Protein AF-0000000074336272 (afdb_homodimer)

Organism: Artemisia annua (NCBI:txid35608)

Solvent-accessible surface area (backbone atoms only — not comparable to full-atom values): 14672 Å² total; per-residue (Å²): 130,89,54,77,72,74,26,48,58,77,58,36,56,46,38,55,51,45,54,52,53,44,51,52,51,52,51,50,44,53,50,50,38,53,50,37,27,62,74,53,56,54,60,87,86,63,78,69,61,43,72,88,60,23,92,54,20,63,45,44,26,17,34,40,41,28,45,52,55,53,60,67,46,42,53,59,54,52,50,39,40,63,57,31,18,63,80,38,15,64,64,39,31,55,36,46,48,50,24,48,55,15,44,53,39,21,31,55,20,12,43,68,50,44,63,74,49,17,42,87,58,14,49,49,23,58,54,27,51,51,50,40,43,51,52,26,40,52,50,12,54,51,31,60,70,100,133,79,44,52,64,72,70,49,60,40,56,36,13,47,36,36,41,44,54,41,54,43,52,52,50,52,50,49,45,52,50,50,38,52,50,40,26,63,74,53,56,54,58,83,65,63,78,68,60,43,74,88,57,24,92,56,19,65,43,45,34,25,35,40,48,30,44,52,56,53,55,71,47,41,53,59,55,51,51,42,40,62,57,32,18,70,80,38,17,64,63,39,32,54,36,45,50,49,25,46,55,15,44,51,38,21,31,55,20,12,42,70,51,43,67,75,48,15,42,88,58,14,49,49,24,59,55,26,51,52,50,41,50,50,53,37,51,52,51,53,52,53,60,74,70,103

pLDDT: mean 97.1, std 4.87, 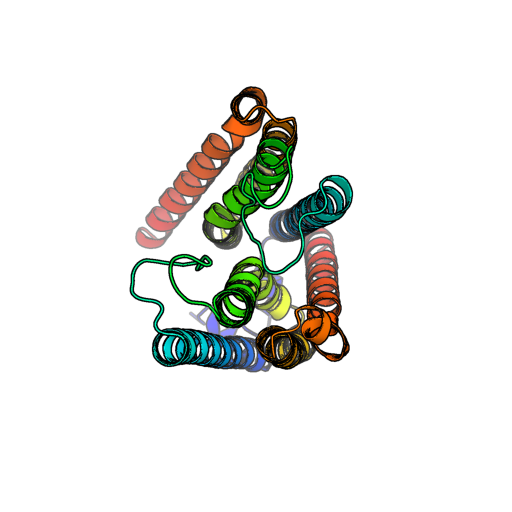range [50.31, 98.94]

InterPro domains:
  IPR001129 Membrane-associated, eicosanoid/glutathione metabolism (MAPEG) protein [PF01124] (16-137)
  IPR023352 Membrane associated eicosanoid/glutathione metabolism-like domain superfamily [G3DSA:1.20.120.550] (7-145)
  IPR023352 Membrane associated eicosanoid/glutathione metabolism-like domain superfamily [SSF161084] (6-144)
  IPR050997 Membrane-associated proteins in eicosanoid and glutathione metabolism [PTHR10250] (8-145)

Foldseek 3Di:
DDDPVVVADPLLVLLVVLLVLLVVVLVVLVVVLVVLCVVQVPDPDDQQDDVVRGVCRLLSNLSSVLSVVCVVCVVLLSVLSNQLCRVPVPQSSVLSVLLSVLSSQLNVLSNVSDNVRNCPSNVCNVVSSVSSVVSVVVVVVVVVVD/DDDPVNVADPLLVLLVVLLVLLVVVLVVLVVVLVVLCVVQVPDPPDQQDDVVRGVCRLLSVLSSVLSVVCVVCVVLLSVLSNQLCRVPVVQSSVLSVLLSVLSSQLNVLSNVSDNVRNCPSNVCNVVSSVSSVVSVVVVVVVVVVD

Radius of gyration: 20.57 Å; Cα contacts (8 Å, |Δi|>4): 391; chains: 2; bounding box: 44×60×50 Å

Secondary structure (DSSP, 8-state):
---HHHHS-TTHHHHHHHHHHHHHHHHHHHHHHHHHHHHTT--TT-SS--TTT-TTHHHHHHHHHHHHHHHHHHHHHHHHHHHHTTT-HHHHHHHHHHHHHHHHHHHHHHTTS-GGGGSTTTTHHHHHHHHHHHHHHHHHHHHHH-/---HHHHS-TTHHHHHHHHHHHHHHHHHHHHHHHHHHHHTT--TT-SS--TTT-TTHHHHHHHHHHHHHHHHHHHHHHHHHHHHHHH-HHHHHHHHHHHHHHHHHHHHHHTTS-GGGGSTTTTHHHHHHHHHHHHHHHHHHHHHT-

Structure (mmCIF, N/CA/C/O backbone):
data_AF-0000000074336272-model_v1
#
loop_
_entity.id
_entity.type
_entity.pdbx_description
1 polymer 'Glutathione S-transferase 3, mitochondrial'
#
loop_
_atom_site.group_PDB
_atom_site.id
_atom_site.type_symbol
_atom_site.label_atom_id
_atom_site.label_alt_id
_atom_site.label_comp_id
_atom_site.label_asym_id
_atom_site.label_entity_id
_atom_site.label_seq_id
_atom_site.pdbx_PDB_ins_code
_atom_site.Cartn_x
_atom_site.Cartn_y
_atom_site.Cartn_z
_atom_site.occupancy
_atom_site.B_iso_or_equiv
_atom_site.auth_seq_id
_atom_site.auth_comp_id
_atom_site.auth_asym_id
_atom_site.auth_atom_id
_atom_site.pdbx_PDB_model_num
ATOM 1 N N . MET A 1 1 ? -9.797 21.312 27.922 1 51.5 1 MET A N 1
ATOM 2 C CA . MET A 1 1 ? -9.258 21.703 26.625 1 51.5 1 MET A CA 1
ATOM 3 C C . MET A 1 1 ? -9.695 20.734 25.531 1 51.5 1 MET A C 1
ATOM 5 O O . MET A 1 1 ? -9.719 19.516 25.766 1 51.5 1 MET A O 1
ATOM 9 N N . SER A 1 2 ? -10.586 20.922 24.594 1 67.44 2 SER A N 1
ATOM 10 C CA . SER A 1 2 ? -11.258 20.078 23.609 1 67.44 2 SER A CA 1
ATOM 11 C C . SER A 1 2 ? -10.258 19.234 22.812 1 67.44 2 SER A C 1
ATOM 13 O O . SER A 1 2 ? -9.211 19.734 22.406 1 67.44 2 SER A O 1
ATOM 15 N N . GLY A 1 3 ? -10.25 17.844 23 1 85.25 3 GLY A N 1
ATOM 16 C CA . GLY A 1 3 ? -9.32 16.891 22.406 1 85.25 3 GLY A CA 1
ATOM 17 C C . GLY A 1 3 ? -9.477 16.766 20.906 1 85.25 3 GLY A C 1
ATOM 18 O O . GLY A 1 3 ? -10.383 17.359 20.312 1 85.25 3 GLY A O 1
ATOM 19 N N . ILE A 1 4 ? -8.469 16.312 20.219 1 90.38 4 ILE A N 1
ATOM 20 C CA . ILE A 1 4 ? -8.383 16.172 18.766 1 90.38 4 ILE A CA 1
ATOM 21 C C . ILE A 1 4 ? -9.672 15.539 18.234 1 90.38 4 ILE A C 1
ATOM 23 O O . ILE A 1 4 ? -10.117 15.859 17.141 1 90.38 4 ILE A O 1
ATO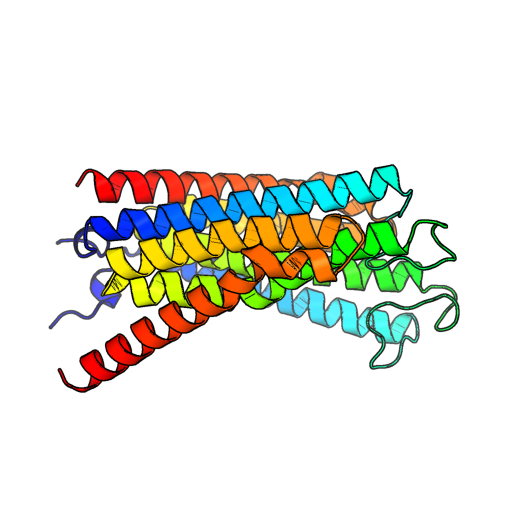M 27 N N . VAL A 1 5 ? -10.375 14.742 19.031 1 92.75 5 VAL A N 1
ATOM 28 C CA . VAL A 1 5 ? -11.578 14.031 18.609 1 92.75 5 VAL A CA 1
ATOM 29 C C . VAL A 1 5 ? -12.695 15.031 18.312 1 92.75 5 VAL A C 1
ATOM 31 O O . VAL A 1 5 ? -13.461 14.852 17.359 1 92.75 5 VAL A O 1
ATOM 34 N N . GLU A 1 6 ? -12.75 16.094 19.016 1 93.44 6 GLU A N 1
ATOM 35 C CA . GLU A 1 6 ? -13.789 17.109 18.844 1 93.44 6 GLU A CA 1
ATOM 36 C C . GLU A 1 6 ? -13.547 17.938 17.578 1 93.44 6 GLU A C 1
ATOM 38 O O . GLU A 1 6 ? -14.445 18.609 17.094 1 93.44 6 GLU A O 1
ATOM 43 N N . LEU A 1 7 ? -12.383 17.859 17.078 1 94.5 7 LEU A N 1
ATOM 44 C CA . LEU A 1 7 ? -12.023 18.641 15.906 1 94.5 7 LEU A CA 1
ATOM 45 C C . LEU A 1 7 ? -12.289 17.859 14.625 1 94.5 7 LEU A C 1
ATOM 47 O O . LEU A 1 7 ? -12.281 18.438 13.531 1 94.5 7 LEU A O 1
ATOM 51 N N . LEU A 1 8 ? -12.562 16.625 14.781 1 96.06 8 LEU A N 1
ATOM 52 C CA . LEU A 1 8 ? -12.859 15.805 13.609 1 96.06 8 LEU A CA 1
ATOM 53 C C . LEU A 1 8 ? -14.289 16.031 13.125 1 96.06 8 LEU A C 1
ATOM 55 O O . LEU A 1 8 ? -15.203 16.172 13.938 1 96.06 8 LEU A O 1
ATOM 59 N N . PRO A 1 9 ? -14.422 16.156 11.781 1 96.19 9 PRO A N 1
ATOM 60 C CA . PRO A 1 9 ? -15.805 16.188 11.305 1 96.19 9 PRO A CA 1
ATOM 61 C C . PRO A 1 9 ? -16.578 1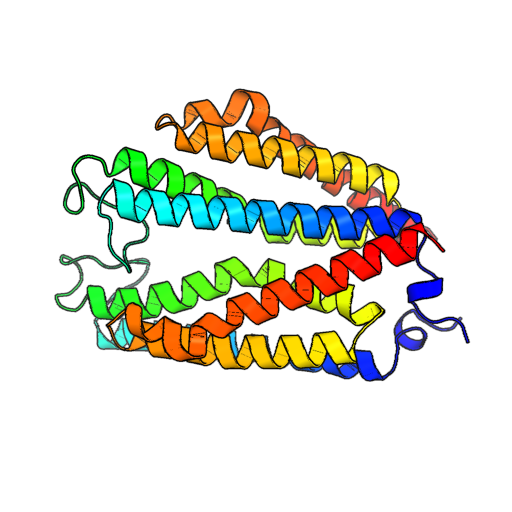4.93 11.656 1 96.19 9 PRO A C 1
ATOM 63 O O . PRO A 1 9 ? -16.016 13.836 11.695 1 96.19 9 PRO A O 1
ATOM 66 N N . LYS A 1 10 ? -17.906 15.07 11.891 1 97 10 LYS A N 1
ATOM 67 C CA . LYS A 1 10 ? -18.734 13.938 12.297 1 97 10 LYS A CA 1
ATOM 68 C C . LYS A 1 10 ? -18.672 12.82 11.266 1 97 10 LYS A C 1
ATOM 70 O O . LYS A 1 10 ? -18.703 11.641 11.617 1 97 10 LYS A O 1
ATOM 75 N N . GLU A 1 11 ? -18.594 13.172 9.945 1 98.38 11 GLU A N 1
ATOM 76 C CA . GLU A 1 11 ? -18.594 12.219 8.836 1 98.38 11 GLU A CA 1
ATOM 77 C C . GLU A 1 11 ? -17.312 11.383 8.828 1 98.38 11 GLU A C 1
ATOM 79 O O . GLU A 1 11 ? -17.25 10.352 8.156 1 98.38 11 GLU A O 1
ATOM 84 N N . TYR A 1 12 ? -16.266 11.797 9.586 1 98.38 12 TYR A N 1
ATOM 85 C CA . TYR A 1 12 ? -15.062 10.984 9.711 1 98.38 12 TYR A CA 1
ATOM 86 C C . TYR A 1 12 ? -15.383 9.625 10.32 1 98.38 12 TYR A C 1
ATOM 88 O O . TYR A 1 12 ? -14.633 8.664 10.148 1 98.38 12 TYR A O 1
ATOM 96 N N . GLY A 1 13 ? -16.484 9.508 11.047 1 98.69 13 GLY A N 1
ATOM 97 C CA . GLY A 1 13 ? -16.953 8.219 11.531 1 98.69 13 GLY A CA 1
ATOM 98 C C . GLY A 1 13 ? -17.078 7.184 10.43 1 98.69 13 GLY A C 1
ATOM 99 O O . GLY A 1 13 ? -16.828 5.996 10.648 1 98.69 13 GLY A O 1
ATOM 100 N N . TYR A 1 14 ? -17.453 7.578 9.164 1 98.75 14 TYR A N 1
ATOM 101 C CA . TYR A 1 14 ? -17.578 6.668 8.031 1 98.75 14 TYR A CA 1
ATOM 102 C C . TYR A 1 14 ? -16.219 6.121 7.613 1 98.75 14 TYR A C 1
ATOM 104 O O . TYR A 1 14 ? -16.125 4.992 7.129 1 98.75 14 TYR A O 1
ATOM 112 N N . ILE A 1 15 ? -15.148 6.941 7.773 1 98.88 15 ILE A N 1
ATOM 113 C CA . ILE A 1 15 ? -13.797 6.469 7.484 1 98.88 15 ILE A CA 1
ATOM 114 C C . ILE A 1 15 ? -13.461 5.285 8.383 1 98.88 15 ILE A C 1
ATOM 116 O O . ILE A 1 15 ? -13.016 4.238 7.902 1 98.88 15 ILE A O 1
ATOM 120 N N . LEU A 1 16 ? -13.727 5.441 9.688 1 98.81 16 LEU A N 1
ATOM 121 C CA . LEU A 1 16 ? -13.422 4.391 10.648 1 98.81 16 LEU A CA 1
ATOM 122 C C . LEU A 1 16 ? -14.227 3.129 10.352 1 98.81 16 LEU A C 1
ATOM 124 O O . LEU A 1 16 ? -13.695 2.018 10.422 1 98.81 16 LEU A O 1
ATOM 128 N N . LEU A 1 17 ? -15.453 3.297 10.016 1 98.88 17 LEU A N 1
ATOM 129 C CA . LEU A 1 17 ? -16.297 2.145 9.703 1 98.88 17 LEU A CA 1
ATOM 130 C C . LEU A 1 17 ? -15.805 1.437 8.445 1 98.88 17 LEU A C 1
ATOM 132 O O . LEU A 1 17 ? -15.867 0.208 8.359 1 98.88 17 LEU A O 1
ATOM 136 N N . ASN A 1 18 ? -15.375 2.191 7.41 1 98.88 18 ASN A N 1
ATOM 137 C CA . ASN A 1 18 ? -14.773 1.608 6.219 1 98.88 18 ASN A CA 1
ATOM 138 C C . ASN A 1 18 ? -13.539 0.779 6.562 1 98.88 18 ASN A C 1
ATOM 140 O O . ASN A 1 18 ? -13.375 -0.337 6.066 1 98.88 18 ASN A O 1
ATOM 144 N N . LEU A 1 19 ? -12.641 1.333 7.398 1 98.81 19 LEU A N 1
ATOM 145 C CA . LEU A 1 19 ? -11.422 0.63 7.793 1 98.81 19 LEU A CA 1
ATOM 146 C C . LEU A 1 19 ? -11.758 -0.673 8.516 1 98.81 19 LEU A C 1
ATOM 148 O O . LEU A 1 19 ? -11.156 -1.711 8.242 1 98.81 19 LEU A O 1
ATOM 152 N N . VAL A 1 20 ? -12.734 -0.628 9.406 1 98.88 20 VAL A N 1
ATOM 153 C CA . VAL A 1 20 ? -13.172 -1.814 10.133 1 98.88 20 VAL A CA 1
ATOM 154 C C . VAL A 1 20 ? -13.75 -2.838 9.156 1 98.88 20 VAL A C 1
ATOM 156 O O . VAL A 1 20 ? -13.445 -4.031 9.25 1 98.88 20 VAL A O 1
ATOM 159 N N . ALA A 1 21 ? -14.609 -2.393 8.234 1 98.81 21 ALA A N 1
ATOM 160 C CA . ALA A 1 21 ? -15.164 -3.283 7.223 1 98.81 21 ALA A CA 1
ATOM 161 C C . ALA A 1 21 ? -14.062 -3.99 6.441 1 98.81 21 ALA A C 1
ATOM 163 O O . ALA A 1 21 ? -14.156 -5.188 6.164 1 98.81 21 ALA A O 1
ATOM 164 N N . TYR A 1 22 ? -13.023 -3.266 6.066 1 98.88 22 TYR A N 1
ATOM 165 C CA . TYR A 1 22 ? -11.93 -3.883 5.32 1 98.88 22 TYR A CA 1
ATOM 166 C C . TYR A 1 22 ? -11.188 -4.902 6.18 1 98.88 22 TYR A C 1
ATOM 168 O O . TYR A 1 22 ? -10.727 -5.93 5.676 1 98.88 22 TYR A O 1
ATOM 176 N N . CYS A 1 23 ? -11.047 -4.645 7.484 1 98.81 23 CYS A N 1
ATOM 177 C CA . CYS A 1 23 ? -10.43 -5.621 8.375 1 98.81 23 CYS A CA 1
ATOM 178 C C . CYS A 1 23 ? -11.188 -6.941 8.352 1 98.81 23 CYS A C 1
ATOM 180 O O . CYS A 1 23 ? -10.578 -8.016 8.328 1 98.81 23 CYS A O 1
ATOM 182 N N . PHE A 1 24 ? -12.469 -6.891 8.344 1 98.81 24 PHE A N 1
ATOM 183 C CA . PHE A 1 24 ? -13.266 -8.109 8.266 1 98.81 24 PHE A CA 1
ATOM 184 C C . PHE A 1 24 ? -13.07 -8.805 6.926 1 98.81 24 PHE A C 1
ATOM 186 O O . PHE A 1 24 ? -13.062 -10.031 6.852 1 98.81 24 PHE A O 1
ATOM 193 N N . LEU A 1 25 ? -12.961 -8.016 5.836 1 98.88 25 LEU A N 1
ATOM 194 C CA . LEU A 1 25 ? -12.656 -8.609 4.539 1 98.88 25 LEU A CA 1
ATOM 195 C C . LEU A 1 25 ? -11.312 -9.328 4.57 1 98.88 25 LEU A C 1
ATOM 197 O O . LEU A 1 25 ? -11.188 -10.438 4.043 1 98.88 25 LEU A O 1
ATOM 201 N N . ASN A 1 26 ? -10.312 -8.672 5.18 1 98.81 26 ASN A N 1
ATOM 202 C CA . ASN A 1 26 ? -9 -9.305 5.281 1 98.81 26 ASN A CA 1
ATOM 203 C C . ASN A 1 26 ? -9.062 -10.602 6.074 1 98.81 26 ASN A C 1
ATOM 205 O O . ASN A 1 26 ? -8.445 -11.602 5.695 1 98.81 26 ASN A O 1
ATOM 209 N N . ILE A 1 27 ? -9.805 -10.672 7.199 1 98.88 27 ILE A N 1
ATOM 210 C CA . ILE A 1 27 ? -9.992 -11.883 7.992 1 98.88 27 ILE A CA 1
ATOM 211 C C . ILE A 1 27 ? -10.664 -12.961 7.141 1 98.88 27 ILE A C 1
ATOM 213 O O . ILE A 1 27 ? -10.25 -14.125 7.152 1 98.88 27 ILE A O 1
ATOM 217 N N . TYR A 1 28 ? -11.656 -12.562 6.398 1 98.88 28 TYR A N 1
ATOM 218 C CA . TYR A 1 28 ? -12.336 -13.484 5.492 1 98.88 28 TYR A CA 1
ATOM 219 C C . TYR A 1 28 ? -11.344 -14.125 4.527 1 98.88 28 TYR A C 1
ATOM 221 O O . TYR A 1 28 ? -11.336 -15.344 4.352 1 98.88 28 TYR A O 1
ATOM 229 N N . MET A 1 29 ? -10.5 -13.328 3.848 1 98.88 29 MET A N 1
ATOM 230 C CA . MET A 1 29 ? -9.531 -13.852 2.887 1 98.88 29 MET A CA 1
ATOM 231 C C . MET A 1 29 ? -8.523 -14.766 3.572 1 98.88 29 MET A C 1
ATOM 233 O O . MET A 1 29 ? -8.125 -15.789 3.01 1 98.88 29 MET A O 1
ATOM 237 N N . GLN A 1 30 ? -8.133 -14.414 4.84 1 98.69 30 GLN A N 1
ATOM 238 C CA . GLN A 1 30 ? -7.234 -15.266 5.621 1 98.69 30 GLN A CA 1
ATOM 239 C C . GLN A 1 30 ? -7.863 -16.625 5.883 1 98.69 30 GLN A C 1
ATOM 241 O O . GLN A 1 30 ? -7.199 -17.656 5.75 1 98.69 30 GLN A O 1
ATOM 246 N N . ILE A 1 31 ? -9.102 -16.641 6.258 1 98.81 31 ILE A N 1
ATOM 247 C CA . ILE A 1 31 ? -9.82 -17.875 6.523 1 98.81 31 ILE A CA 1
ATOM 248 C C . ILE A 1 31 ? -9.93 -18.688 5.238 1 98.81 31 ILE A C 1
ATOM 250 O O . ILE A 1 31 ? -9.758 -19.922 5.254 1 98.81 31 ILE A O 1
ATOM 254 N N . GLN A 1 32 ? -10.203 -17.984 4.098 1 98.88 32 GLN A N 1
ATOM 255 C CA . GLN A 1 32 ? -10.281 -18.688 2.816 1 98.88 32 GLN A CA 1
ATOM 256 C C . GLN A 1 32 ? -8.961 -19.359 2.471 1 98.88 32 GLN A C 1
ATOM 258 O O . GLN A 1 32 ? -8.945 -20.469 1.929 1 98.88 32 GLN A O 1
ATOM 263 N N . VAL A 1 33 ? -7.82 -18.734 2.762 1 98.75 33 VAL A N 1
ATOM 264 C CA . VAL A 1 33 ? -6.516 -19.328 2.527 1 98.75 33 VAL A CA 1
ATOM 265 C C . VAL A 1 33 ? -6.344 -20.562 3.42 1 98.75 33 VAL A C 1
ATOM 267 O O . VAL A 1 33 ? -5.852 -21.594 2.971 1 98.75 33 VAL A O 1
ATOM 270 N N . GLY A 1 34 ? -6.719 -20.422 4.695 1 98.56 34 GLY A N 1
ATOM 271 C CA . GLY A 1 34 ? -6.68 -21.562 5.582 1 98.56 34 GLY A CA 1
ATOM 272 C C . GLY A 1 34 ? -7.508 -22.734 5.082 1 98.56 34 GLY A C 1
ATOM 273 O O . GLY A 1 34 ? -7.055 -23.875 5.113 1 98.56 34 GLY A O 1
ATOM 274 N N . ARG A 1 35 ? -8.688 -22.5 4.652 1 98.69 35 ARG A N 1
ATOM 275 C CA . ARG A 1 35 ? -9.547 -23.547 4.102 1 98.69 35 ARG A CA 1
ATOM 276 C C . ARG A 1 35 ? -8.922 -24.188 2.867 1 98.69 35 ARG A C 1
ATOM 278 O O . ARG A 1 35 ? -9.016 -25.391 2.67 1 98.69 35 ARG A O 1
ATOM 285 N N . ALA A 1 36 ? -8.359 -23.344 2.018 1 98.56 36 ALA A N 1
ATOM 286 C CA . ALA A 1 36 ? -7.68 -23.844 0.827 1 98.56 36 ALA A CA 1
ATOM 287 C C . ALA A 1 36 ? -6.512 -24.75 1.204 1 98.56 36 ALA A C 1
ATOM 289 O O . ALA A 1 36 ? -6.254 -25.75 0.537 1 98.56 36 ALA A O 1
ATOM 290 N N . ARG A 1 37 ? -5.734 -24.406 2.295 1 98.38 37 ARG A N 1
ATOM 291 C CA . ARG A 1 37 ? -4.637 -25.25 2.775 1 98.38 37 ARG A CA 1
ATOM 292 C C . ARG A 1 37 ? -5.129 -26.656 3.107 1 98.38 37 ARG A C 1
ATOM 294 O O . ARG A 1 37 ? -4.492 -27.641 2.734 1 98.38 37 ARG A O 1
ATOM 301 N N . LYS A 1 38 ? -6.227 -26.672 3.785 1 98.31 38 LYS A N 1
ATOM 302 C CA . LYS A 1 38 ? -6.801 -27.969 4.16 1 98.31 38 LYS A CA 1
ATOM 303 C C . LYS A 1 38 ? -7.312 -28.719 2.936 1 98.31 38 LYS A C 1
ATOM 305 O O . LYS A 1 38 ? -7.023 -29.906 2.762 1 98.31 38 LYS A O 1
ATOM 310 N N . LYS A 1 39 ? -8.023 -28.078 2.1 1 98.38 39 LYS A N 1
ATOM 311 C CA . LYS A 1 39 ? -8.664 -28.688 0.937 1 98.38 39 LYS A CA 1
ATOM 312 C C . LYS A 1 39 ? -7.633 -29.266 -0.021 1 98.38 39 LYS A C 1
ATOM 314 O O . LYS A 1 39 ? -7.824 -30.359 -0.554 1 98.38 39 LYS A O 1
ATOM 319 N N . TYR A 1 40 ? -6.562 -28.562 -0.236 1 98.25 40 TYR A N 1
ATOM 320 C CA . TYR A 1 40 ? -5.598 -28.969 -1.248 1 98.25 40 TYR A CA 1
ATOM 321 C C . TYR A 1 40 ? -4.367 -29.609 -0.604 1 98.25 40 TYR A C 1
ATOM 323 O O . TYR A 1 40 ? -3.352 -29.812 -1.269 1 98.25 40 TYR A O 1
ATOM 331 N N . ARG A 1 41 ? -4.34 -29.781 0.751 1 97.69 41 ARG A N 1
ATOM 332 C CA . ARG A 1 41 ? -3.328 -30.484 1.521 1 97.69 41 ARG A CA 1
ATOM 333 C C . ARG A 1 41 ? -1.964 -29.828 1.383 1 97.69 41 ARG A C 1
ATOM 335 O O . ARG A 1 41 ? -0.969 -30.484 1.087 1 97.69 41 ARG A O 1
ATOM 342 N N . VAL A 1 42 ? -1.968 -28.5 1.521 1 98.06 42 VAL A N 1
ATOM 343 C CA . VAL A 1 42 ? -0.721 -27.734 1.55 1 98.06 42 VAL A CA 1
ATOM 344 C C . VAL A 1 42 ? -0.35 -27.406 2.994 1 98.06 42 VAL A C 1
ATOM 346 O O . VAL A 1 42 ? -1.011 -26.594 3.641 1 98.06 42 VAL A O 1
ATOM 349 N N . SER A 1 43 ? 0.746 -28 3.494 1 96.06 43 SER A N 1
ATOM 350 C CA . SER A 1 43 ? 1.104 -27.859 4.902 1 96.06 43 SER A CA 1
ATOM 351 C C . SER A 1 43 ? 1.951 -26.609 5.129 1 96.06 43 SER A C 1
ATOM 353 O O . SER A 1 43 ? 2.68 -26.172 4.234 1 96.06 43 SER A O 1
ATOM 355 N N . TYR A 1 44 ? 1.909 -26.094 6.32 1 94.75 44 TYR A N 1
ATOM 356 C CA . TYR A 1 44 ? 2.859 -25.078 6.742 1 94.75 44 TYR A CA 1
ATOM 357 C C . TYR A 1 44 ? 4.289 -25.594 6.672 1 94.75 44 TYR A C 1
ATOM 359 O O . TYR A 1 44 ? 4.535 -26.781 6.895 1 94.75 44 TYR A O 1
ATOM 367 N N . PRO A 1 45 ? 5.137 -24.641 6.383 1 96.25 45 PRO A N 1
ATOM 368 C CA . PRO A 1 45 ? 5.113 -23.188 6.176 1 96.25 45 PRO A CA 1
ATOM 369 C C . PRO A 1 45 ? 5.027 -22.812 4.699 1 96.25 45 PRO A C 1
ATOM 371 O O . PRO A 1 45 ? 5.332 -21.672 4.332 1 96.25 45 PRO A O 1
ATOM 374 N N . THR A 1 46 ? 4.699 -23.656 3.795 1 95.44 46 THR A N 1
ATOM 375 C CA . THR A 1 46 ? 4.691 -23.391 2.359 1 95.44 46 THR A CA 1
ATOM 376 C C . THR A 1 46 ? 3.736 -22.25 2.016 1 95.44 46 THR A C 1
ATOM 378 O O . THR A 1 46 ? 2.535 -22.344 2.285 1 95.44 46 THR A O 1
ATOM 381 N N . LEU A 1 47 ? 4.215 -21.203 1.453 1 95.56 47 LEU A N 1
ATOM 382 C CA . LEU A 1 47 ? 3.371 -20.078 1.048 1 95.56 47 LEU A CA 1
ATOM 383 C C . LEU A 1 47 ? 2.799 -20.312 -0.347 1 95.56 47 LEU A C 1
ATOM 385 O O . LEU A 1 47 ? 1.588 -20.203 -0.551 1 95.56 47 LEU A O 1
ATOM 389 N N . TYR A 1 48 ? 3.611 -20.578 -1.315 1 95.75 48 TYR A N 1
ATOM 390 C CA . TYR A 1 48 ? 3.207 -20.984 -2.66 1 95.75 48 TYR A CA 1
ATOM 391 C C . TYR A 1 48 ? 3.611 -22.422 -2.947 1 95.75 48 TYR A C 1
ATOM 393 O O . TYR A 1 48 ? 4.789 -22.781 -2.83 1 95.75 48 TYR A O 1
ATOM 401 N N . ALA A 1 49 ? 2.646 -23.172 -3.332 1 96.56 49 ALA A N 1
ATOM 402 C CA . ALA A 1 49 ? 2.832 -24.609 -3.527 1 96.56 49 ALA A CA 1
ATOM 403 C C . ALA A 1 49 ? 3.385 -24.906 -4.918 1 96.56 49 ALA A C 1
ATOM 405 O O . ALA A 1 49 ? 3.301 -24.062 -5.82 1 96.56 49 ALA A O 1
ATOM 406 N N . THR A 1 50 ? 3.99 -26 -5.031 1 93.5 50 THR A N 1
ATOM 407 C CA . THR A 1 50 ? 4.441 -26.531 -6.305 1 93.5 50 THR A CA 1
ATOM 408 C C . THR A 1 50 ? 3.801 -27.891 -6.57 1 93.5 50 THR A C 1
ATOM 410 O O . THR A 1 50 ? 3.025 -28.391 -5.75 1 93.5 50 THR A O 1
ATOM 413 N N . GLU A 1 51 ? 4.152 -28.453 -7.738 1 92.19 51 GLU A N 1
ATOM 414 C CA . GLU A 1 51 ? 3.633 -29.766 -8.102 1 92.19 51 GLU A CA 1
ATOM 415 C C . GLU A 1 51 ? 4.07 -30.828 -7.094 1 92.19 51 GLU A C 1
ATOM 417 O O . GLU A 1 51 ? 3.387 -31.844 -6.914 1 92.19 51 GLU A O 1
ATOM 422 N N . ALA A 1 52 ? 5.137 -30.625 -6.395 1 92.44 52 ALA A N 1
ATOM 423 C CA . ALA A 1 52 ? 5.641 -31.562 -5.391 1 92.44 52 ALA A CA 1
ATOM 424 C C . ALA A 1 52 ? 4.746 -31.562 -4.156 1 92.44 52 ALA A C 1
ATOM 426 O O . ALA A 1 52 ? 4.656 -32.594 -3.455 1 92.44 52 ALA A O 1
ATOM 427 N N . ASP A 1 53 ? 4.078 -30.562 -3.928 1 94.44 53 ASP A N 1
ATOM 428 C CA . ASP A 1 53 ? 3.215 -30.438 -2.756 1 94.44 53 ASP A CA 1
ATOM 429 C C . ASP A 1 53 ? 1.843 -31.062 -3.018 1 94.44 53 ASP A C 1
ATOM 431 O O . ASP A 1 53 ? 1.295 -31.75 -2.16 1 94.44 53 ASP A O 1
ATOM 435 N N . THR A 1 54 ? 1.279 -30.828 -4.113 1 96.38 54 THR A N 1
ATOM 436 C CA . THR A 1 54 ? -0.053 -31.281 -4.5 1 96.38 54 THR A CA 1
ATOM 437 C C . THR A 1 54 ? -0.273 -31.109 -5.996 1 96.38 54 THR A C 1
ATOM 439 O O . THR A 1 54 ? 0.258 -30.172 -6.602 1 96.38 54 THR A O 1
ATOM 442 N N . LYS A 1 55 ? -1.154 -31.953 -6.641 1 95.62 55 LYS A N 1
ATOM 443 C CA . LYS A 1 55 ? -1.501 -31.828 -8.055 1 95.62 55 LYS A CA 1
ATOM 444 C C . LYS A 1 55 ? -2.359 -30.594 -8.305 1 95.62 55 LYS A C 1
ATOM 446 O O . LYS A 1 55 ? -2.404 -30.078 -9.43 1 95.62 55 LYS A O 1
ATOM 451 N N . ASP A 1 56 ? -3.021 -30.062 -7.23 1 97.12 56 ASP A N 1
ATOM 452 C CA . ASP A 1 56 ? -3.918 -28.906 -7.336 1 97.12 56 ASP A CA 1
ATOM 453 C C . ASP A 1 56 ? -3.217 -27.625 -6.91 1 97.12 56 ASP A C 1
ATOM 455 O O . ASP A 1 56 ? -3.857 -26.703 -6.402 1 97.12 56 ASP A O 1
ATOM 459 N N . PHE A 1 57 ? -1.904 -27.609 -7.023 1 96.25 57 PHE A N 1
ATOM 460 C CA . PHE A 1 57 ? -1.13 -26.5 -6.473 1 96.25 57 PHE A CA 1
ATOM 461 C C . PHE A 1 57 ? -1.535 -25.188 -7.117 1 96.25 57 PHE A C 1
ATOM 463 O O . PHE A 1 57 ? -1.535 -24.141 -6.461 1 96.25 57 PHE A O 1
ATOM 470 N N . LYS A 1 58 ? -1.921 -25.141 -8.359 1 96 58 LYS A N 1
ATOM 471 C CA . LYS A 1 58 ? -2.316 -23.906 -9.023 1 96 58 LYS A CA 1
ATOM 472 C C . LYS A 1 58 ? -3.592 -23.344 -8.414 1 96 58 LYS A C 1
ATOM 474 O O . LYS A 1 58 ? -3.742 -22.125 -8.305 1 96 58 LYS A O 1
ATOM 479 N N . LEU A 1 59 ? -4.527 -24.234 -8.102 1 97.81 59 LEU A N 1
ATOM 480 C CA . LEU A 1 59 ? -5.766 -23.781 -7.469 1 97.81 59 LEU A CA 1
ATOM 481 C C . LEU A 1 59 ? -5.484 -23.156 -6.109 1 97.81 59 LEU A C 1
ATOM 483 O O . LEU A 1 59 ? -6.008 -22.094 -5.793 1 97.81 59 LEU A O 1
ATOM 487 N N . PHE A 1 60 ? -4.672 -23.828 -5.301 1 98.5 60 PHE A N 1
ATOM 488 C CA . PHE A 1 60 ? -4.27 -23.266 -4.012 1 98.5 60 PHE A CA 1
ATOM 489 C C . PHE A 1 60 ? -3.584 -21.922 -4.199 1 98.5 60 PHE A C 1
ATOM 491 O O . PHE A 1 60 ? -3.902 -20.953 -3.5 1 98.5 60 PHE A O 1
ATOM 498 N N . ASN A 1 61 ? -2.617 -21.828 -5.117 1 98.06 61 ASN A N 1
ATOM 499 C CA . ASN A 1 61 ? -1.835 -20.625 -5.336 1 98.06 61 ASN A CA 1
ATOM 500 C C . ASN A 1 61 ? -2.715 -19.453 -5.781 1 98.06 61 ASN A C 1
ATOM 502 O O . ASN A 1 61 ? -2.436 -18.297 -5.461 1 98.06 61 ASN A O 1
ATOM 506 N N . CYS A 1 62 ? -3.768 -19.734 -6.5 1 98.5 62 CYS A N 1
ATOM 507 C CA . CYS A 1 62 ? -4.707 -18.688 -6.883 1 98.5 62 CYS A CA 1
ATOM 508 C C . CYS A 1 62 ? -5.344 -18.047 -5.656 1 98.5 62 CYS A C 1
ATOM 510 O O . CYS A 1 62 ? -5.438 -16.828 -5.562 1 98.5 62 CYS A O 1
ATOM 512 N N . VAL A 1 63 ? -5.762 -18.844 -4.699 1 98.62 63 VAL A N 1
ATOM 513 C CA . VAL A 1 63 ? -6.363 -18.328 -3.473 1 98.62 63 VAL A CA 1
ATOM 514 C C . VAL A 1 63 ? -5.328 -17.531 -2.68 1 98.62 63 VAL A C 1
ATOM 516 O O . VAL A 1 63 ? -5.594 -16.406 -2.248 1 98.62 63 VAL A O 1
ATOM 519 N N . GLN A 1 64 ? -4.137 -18.141 -2.521 1 98.62 64 GLN A N 1
ATOM 520 C CA . GLN A 1 64 ? -3.047 -17.516 -1.779 1 98.62 64 GLN A CA 1
ATOM 521 C C . GLN A 1 64 ? -2.637 -16.188 -2.416 1 98.62 64 GLN A C 1
ATOM 523 O O . GLN A 1 64 ? -2.49 -15.18 -1.722 1 98.62 64 GLN A O 1
ATOM 528 N N . ARG A 1 65 ? -2.488 -16.203 -3.736 1 98.19 65 ARG A N 1
ATOM 529 C CA . ARG A 1 65 ? -2.055 -15 -4.441 1 98.19 65 ARG A CA 1
ATOM 530 C C . ARG A 1 65 ? -3.104 -13.891 -4.348 1 98.19 65 ARG A C 1
ATOM 532 O O . ARG A 1 65 ? -2.764 -12.711 -4.234 1 98.19 65 ARG A O 1
ATOM 539 N N . GLY A 1 66 ? -4.375 -14.32 -4.422 1 98.06 66 GLY A N 1
ATOM 540 C CA . GLY A 1 66 ? -5.434 -13.336 -4.238 1 98.06 66 GLY A CA 1
ATOM 541 C C . GLY A 1 66 ? -5.336 -12.594 -2.918 1 98.06 66 GLY A C 1
ATOM 542 O O . GLY A 1 66 ? -5.422 -11.367 -2.883 1 98.06 66 GLY A O 1
ATOM 543 N N . HIS A 1 67 ? -5.082 -13.281 -1.88 1 98.69 67 HIS A N 1
ATOM 544 C CA . HIS A 1 67 ? -4.93 -12.672 -0.564 1 98.69 67 HIS A CA 1
ATOM 545 C C . HIS A 1 67 ? -3.672 -11.812 -0.497 1 98.69 67 HIS A C 1
ATOM 547 O O . HIS A 1 67 ? -3.719 -10.664 -0.043 1 98.69 67 HIS A O 1
ATOM 553 N N . GLN A 1 68 ? -2.578 -12.383 -0.999 1 97.88 68 GLN A N 1
ATOM 554 C CA . GLN A 1 68 ? -1.309 -11.672 -0.941 1 97.88 68 GLN A CA 1
ATOM 555 C C . GLN A 1 68 ? -1.384 -10.352 -1.708 1 97.88 68 GLN A C 1
ATOM 557 O O . GLN A 1 68 ? -0.826 -9.344 -1.274 1 97.88 68 GLN A O 1
ATOM 562 N N . ASN A 1 69 ? -2.057 -10.383 -2.855 1 97.38 69 ASN A N 1
ATOM 563 C CA . ASN A 1 69 ? -2.229 -9.156 -3.631 1 97.38 69 ASN A CA 1
ATOM 564 C C . ASN A 1 69 ? -2.961 -8.086 -2.828 1 97.38 69 ASN A C 1
ATOM 566 O O . ASN A 1 69 ? -2.635 -6.902 -2.922 1 97.38 69 ASN A O 1
ATOM 570 N N . SER A 1 70 ? -3.945 -8.484 -2.088 1 98.12 70 SER A N 1
ATOM 571 C CA . SER A 1 70 ? -4.676 -7.531 -1.256 1 98.12 70 SER A CA 1
ATOM 572 C C . SER A 1 70 ? -3.764 -6.895 -0.212 1 98.12 70 SER A C 1
ATOM 574 O O . SER A 1 70 ? -3.91 -5.715 0.11 1 98.12 70 SER A O 1
ATOM 576 N N . LEU A 1 71 ? -2.809 -7.637 0.336 1 98.12 71 LEU A N 1
ATOM 577 C CA . LEU A 1 71 ? -1.879 -7.137 1.343 1 98.12 71 LEU A CA 1
ATOM 578 C C . LEU A 1 71 ? -0.911 -6.129 0.734 1 98.12 71 LEU A C 1
ATOM 580 O O . LEU A 1 71 ? -0.466 -5.199 1.415 1 98.12 71 LEU A O 1
ATOM 584 N N . GLU A 1 72 ? -0.64 -6.23 -0.552 1 97.19 72 GLU A N 1
ATOM 585 C CA . GLU A 1 72 ? 0.292 -5.344 -1.242 1 97.19 72 GLU A CA 1
ATOM 586 C C . GLU A 1 72 ? -0.248 -3.916 -1.305 1 97.19 72 GLU A C 1
ATOM 588 O O . GLU A 1 72 ? 0.524 -2.955 -1.308 1 97.19 72 GLU A O 1
ATOM 593 N N . THR A 1 73 ? -1.532 -3.779 -1.397 1 97.81 73 THR A N 1
ATOM 594 C CA . THR A 1 73 ? -2.129 -2.463 -1.59 1 97.81 73 THR A CA 1
ATOM 595 C C . THR A 1 73 ? -2.695 -1.928 -0.277 1 97.81 73 THR A C 1
ATOM 597 O O . THR A 1 73 ? -3.082 -0.76 -0.191 1 97.81 73 THR A O 1
ATOM 600 N N . LEU A 1 74 ? -2.654 -2.672 0.768 1 98.31 74 LEU A N 1
ATOM 601 C CA . LEU A 1 74 ? -3.342 -2.379 2.02 1 98.31 74 LEU A CA 1
ATOM 602 C C . LEU A 1 74 ? -2.787 -1.113 2.664 1 98.31 74 LEU A C 1
ATOM 604 O O . LEU A 1 74 ? -3.549 -0.229 3.061 1 98.31 74 LEU A O 1
ATOM 608 N N . PRO A 1 75 ? -1.438 -0.946 2.754 1 98.5 75 PRO A N 1
ATOM 609 C CA . PRO A 1 75 ? -0.923 0.273 3.381 1 98.5 75 PRO A CA 1
ATOM 610 C C . PRO A 1 75 ? -1.308 1.538 2.617 1 98.5 75 PRO A C 1
ATOM 612 O O . PRO A 1 75 ? -1.601 2.568 3.229 1 98.5 75 PRO A O 1
ATOM 615 N N . ILE A 1 76 ? -1.297 1.44 1.307 1 98.75 76 ILE A N 1
ATOM 616 C CA . ILE A 1 76 ? -1.658 2.578 0.467 1 98.75 76 ILE A CA 1
ATOM 617 C C . ILE A 1 76 ? -3.127 2.934 0.685 1 98.75 76 ILE A C 1
ATOM 619 O O . ILE A 1 76 ? -3.461 4.094 0.934 1 98.75 76 ILE A O 1
ATOM 623 N N . PHE A 1 77 ? -3.986 1.932 0.663 1 98.88 77 PHE A N 1
ATOM 624 C CA . PHE A 1 77 ? -5.418 2.139 0.854 1 98.88 77 PHE A CA 1
ATOM 625 C C . PHE A 1 77 ? -5.695 2.783 2.207 1 98.88 77 PHE A C 1
ATOM 627 O O . PHE A 1 77 ? -6.391 3.797 2.285 1 98.88 77 PHE A O 1
ATOM 634 N N . PHE A 1 78 ? -5.074 2.297 3.277 1 98.88 78 PHE A N 1
ATOM 635 C CA . PHE A 1 78 ? -5.348 2.768 4.629 1 98.88 78 PHE A CA 1
ATOM 636 C C . PHE A 1 78 ? -4.844 4.195 4.82 1 98.88 78 PHE A C 1
ATOM 638 O O . PHE A 1 78 ? -5.547 5.035 5.383 1 98.88 78 PHE A O 1
ATOM 645 N N . VAL A 1 79 ? -3.668 4.496 4.301 1 98.88 79 VAL A N 1
ATOM 646 C CA . VAL A 1 79 ? -3.105 5.816 4.551 1 98.88 79 VAL A CA 1
ATOM 647 C C . VAL A 1 79 ? -3.904 6.871 3.791 1 98.88 79 VAL A C 1
ATOM 649 O O . VAL A 1 79 ? -4.164 7.957 4.312 1 98.88 79 VAL A O 1
ATOM 652 N N . LEU A 1 80 ? -4.328 6.523 2.562 1 98.94 80 LEU A N 1
ATOM 653 C CA . LEU A 1 80 ? -5.094 7.469 1.757 1 98.94 80 LEU A CA 1
ATOM 654 C C . LEU A 1 80 ? -6.469 7.715 2.367 1 98.94 80 LEU A C 1
ATOM 656 O O . LEU A 1 80 ? -6.984 8.836 2.314 1 98.94 80 LEU A O 1
ATOM 660 N N . MET A 1 81 ? -7.035 6.668 2.963 1 98.94 81 MET A N 1
ATOM 661 C CA . MET A 1 81 ? -8.328 6.801 3.637 1 98.94 81 MET A CA 1
ATOM 662 C C . MET A 1 81 ? -8.203 7.691 4.867 1 98.94 81 MET A C 1
ATOM 664 O O . MET A 1 81 ? -8.992 8.625 5.047 1 98.94 81 MET A O 1
ATOM 668 N N . VAL A 1 82 ? -7.223 7.422 5.73 1 98.81 82 VAL A N 1
ATOM 669 C CA . VAL A 1 82 ? -7.098 8.078 7.027 1 98.81 82 VAL A CA 1
ATOM 670 C C . VAL A 1 82 ? -6.758 9.555 6.824 1 98.81 82 VAL A C 1
ATOM 672 O O . VAL A 1 82 ? -7.355 10.43 7.457 1 98.81 82 VAL A O 1
ATOM 675 N N . VAL A 1 83 ? -5.871 9.828 5.883 1 98.75 83 VAL A N 1
ATOM 676 C CA . VAL A 1 83 ? -5.41 11.203 5.691 1 98.75 83 VAL A CA 1
ATOM 677 C C . VAL A 1 83 ? -6.414 11.969 4.84 1 98.75 83 VAL A C 1
ATOM 679 O O . VAL A 1 83 ? -6.844 13.062 5.211 1 98.75 83 VAL A O 1
ATOM 682 N N . GLY A 1 84 ? -6.836 11.383 3.736 1 98.69 84 GLY A N 1
ATOM 683 C CA . GLY A 1 84 ? -7.797 12.039 2.863 1 98.69 84 GLY A CA 1
ATOM 684 C C . GLY A 1 84 ? -9.125 12.305 3.537 1 98.69 84 GLY A C 1
ATOM 685 O O . GLY A 1 84 ? -9.797 13.297 3.227 1 98.69 84 GLY A O 1
ATOM 686 N N . GLY A 1 85 ? -9.539 11.438 4.449 1 98.69 85 GLY A N 1
ATOM 687 C CA . GLY A 1 85 ? -10.82 11.547 5.141 1 98.69 85 GLY A CA 1
ATOM 688 C C . GLY A 1 85 ? -10.891 12.734 6.082 1 98.69 85 GLY A C 1
ATOM 689 O O . GLY A 1 85 ? -11.977 13.117 6.523 1 98.69 85 GLY A O 1
ATOM 690 N N . LEU A 1 86 ? -9.719 13.328 6.43 1 98.31 86 LEU A N 1
ATOM 691 C CA . LEU A 1 86 ? -9.719 14.5 7.305 1 98.31 86 LEU A CA 1
ATOM 692 C C . LEU A 1 86 ? -10.43 15.672 6.641 1 98.31 86 LEU A C 1
ATOM 694 O O . LEU A 1 86 ? -11.141 16.438 7.305 1 98.31 86 LEU A O 1
ATOM 698 N N . LYS A 1 87 ? -10.25 15.844 5.406 1 97.94 87 LYS A N 1
ATOM 699 C CA . LYS A 1 87 ? -10.836 16.969 4.688 1 97.94 87 LYS A CA 1
ATOM 700 C C . LYS A 1 87 ? -12.078 16.531 3.908 1 97.94 87 LYS A C 1
ATOM 702 O O . LYS A 1 87 ? -13.047 17.281 3.811 1 97.94 87 LYS A O 1
ATOM 707 N N . HIS A 1 88 ? -12.039 15.32 3.338 1 98.31 88 HIS A N 1
ATOM 708 C CA . HIS A 1 88 ? -13.109 14.859 2.465 1 98.31 88 HIS A CA 1
ATOM 709 C C . HIS A 1 88 ? -13.648 13.5 2.914 1 98.31 88 HIS A C 1
ATOM 711 O O . HIS A 1 88 ? -13.586 12.523 2.16 1 98.31 88 HIS A O 1
ATOM 717 N N . PRO A 1 89 ? -14.25 13.398 4.07 1 98.44 89 PRO A N 1
ATOM 718 C CA . PRO A 1 89 ? -14.648 12.094 4.617 1 98.44 89 PRO A CA 1
ATOM 719 C C . PRO A 1 89 ? -15.727 11.406 3.783 1 98.44 89 PRO A C 1
ATOM 721 O O . PRO A 1 89 ? -15.719 10.18 3.645 1 98.44 89 PRO A O 1
ATOM 724 N N . LEU A 1 90 ? -16.641 12.195 3.17 1 98.69 90 LEU A N 1
ATOM 725 C CA . LEU A 1 90 ? -17.719 11.562 2.434 1 98.69 90 LEU A CA 1
ATOM 726 C C . LEU A 1 90 ? -17.219 10.969 1.122 1 98.69 90 LEU A C 1
ATOM 728 O O . LEU A 1 90 ? -17.531 9.828 0.792 1 98.69 90 LEU A O 1
ATOM 732 N N . ILE A 1 91 ? -16.438 11.766 0.363 1 98.81 91 ILE A N 1
ATOM 733 C CA . ILE A 1 91 ? -15.883 11.281 -0.9 1 98.81 91 ILE A CA 1
ATOM 734 C C . ILE A 1 91 ? -14.977 10.078 -0.643 1 98.81 91 ILE A C 1
ATOM 736 O O . ILE A 1 91 ? -15.078 9.062 -1.331 1 98.81 91 ILE A O 1
ATOM 740 N N . CYS A 1 92 ? -14.109 10.148 0.379 1 98.88 92 CYS A N 1
ATOM 741 C CA . CYS A 1 92 ? -13.219 9.047 0.72 1 98.88 92 CYS A CA 1
ATOM 742 C C . CYS A 1 92 ? -14.008 7.824 1.165 1 98.88 92 CYS A C 1
ATOM 744 O O . CYS A 1 92 ? -13.648 6.691 0.831 1 98.88 92 CYS A O 1
ATOM 746 N N . SER A 1 93 ? -15.102 8.055 1.912 1 98.88 93 SER A N 1
ATOM 747 C CA . SER A 1 93 ? -15.914 6.93 2.365 1 98.88 93 SER A CA 1
ATOM 748 C C . SER A 1 93 ? -16.562 6.199 1.188 1 98.88 93 SER A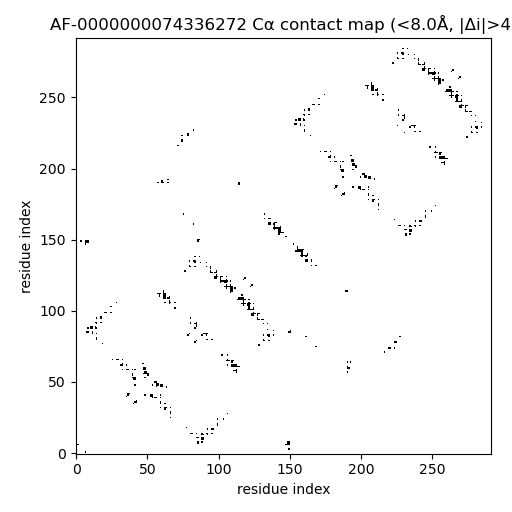 C 1
ATOM 750 O O . SER A 1 93 ? -16.594 4.969 1.156 1 98.88 93 SER A O 1
ATOM 752 N N . GLY A 1 94 ? -17.094 6.926 0.239 1 98.88 94 GLY A N 1
ATOM 753 C CA . GLY A 1 94 ? -17.641 6.309 -0.955 1 98.88 94 GLY A CA 1
ATOM 754 C C . GLY A 1 94 ? -16.625 5.516 -1.748 1 98.88 94 GLY A C 1
ATOM 755 O O . GLY A 1 94 ? -16.875 4.371 -2.123 1 98.88 94 GLY A O 1
ATOM 756 N N . LEU A 1 95 ? -15.469 6.117 -2.002 1 98.88 95 LEU A N 1
ATOM 757 C CA . LEU A 1 95 ? -14.391 5.441 -2.709 1 98.88 95 LEU A CA 1
ATOM 758 C C . LEU A 1 95 ? -13.906 4.227 -1.926 1 98.88 95 LEU A C 1
ATOM 760 O O . LEU A 1 95 ? -13.617 3.178 -2.51 1 98.88 95 LEU A O 1
ATOM 764 N N . GLY A 1 96 ? -13.797 4.352 -0.589 1 98.88 96 GLY A N 1
ATOM 765 C CA . GLY A 1 96 ? -13.367 3.252 0.258 1 98.88 96 GLY A CA 1
ATOM 766 C C . GLY A 1 96 ? -14.312 2.066 0.22 1 98.88 96 GLY A C 1
ATOM 767 O O . GLY A 1 96 ? -13.875 0.917 0.155 1 98.88 96 GLY A O 1
ATOM 768 N N . LEU A 1 97 ? -15.594 2.338 0.302 1 98.81 97 LEU A N 1
ATOM 769 C CA . LEU A 1 97 ? -16.578 1.269 0.183 1 98.81 97 LEU A CA 1
ATOM 770 C C . LEU A 1 97 ? -16.469 0.581 -1.174 1 98.81 97 LEU A C 1
ATOM 772 O O . LEU A 1 97 ? -16.516 -0.649 -1.257 1 98.81 97 LEU A O 1
ATOM 776 N N . GLY A 1 98 ? -16.375 1.419 -2.219 1 98.75 98 GLY A N 1
ATOM 777 C CA . GLY A 1 98 ? -16.156 0.851 -3.541 1 98.75 98 GLY A CA 1
ATOM 778 C C . GLY A 1 98 ? -14.93 -0.032 -3.623 1 98.75 98 GLY A C 1
ATOM 779 O O . GLY A 1 98 ? -14.969 -1.105 -4.23 1 98.75 98 GLY A O 1
ATOM 780 N N . TYR A 1 99 ? -13.82 0.392 -3.061 1 98.88 99 TYR A N 1
ATOM 781 C CA . TYR A 1 99 ? -12.586 -0.379 -3.031 1 98.88 99 TYR A CA 1
ATOM 782 C C . TYR A 1 99 ? -12.789 -1.717 -2.332 1 98.88 99 TYR A C 1
ATOM 784 O O . TYR A 1 99 ? -12.398 -2.764 -2.85 1 98.88 99 TYR A O 1
ATOM 792 N N . THR A 1 100 ? -13.453 -1.665 -1.199 1 98.88 100 THR A N 1
ATOM 793 C CA . THR A 1 100 ? -13.648 -2.865 -0.394 1 98.88 100 THR A CA 1
ATOM 794 C C . THR A 1 100 ? -14.508 -3.881 -1.136 1 98.88 100 THR A C 1
ATOM 796 O O . THR A 1 100 ? -14.18 -5.066 -1.187 1 98.88 100 THR A O 1
ATOM 799 N N . VAL A 1 101 ? -15.562 -3.43 -1.745 1 98.81 101 VAL A N 1
ATOM 800 C CA . VAL A 1 101 ? -16.453 -4.312 -2.492 1 98.81 101 VAL A CA 1
ATOM 801 C C . VAL A 1 101 ? -15.719 -4.895 -3.697 1 98.81 101 VAL A C 1
ATOM 803 O O . VAL A 1 101 ? -15.781 -6.098 -3.947 1 98.81 101 VAL A O 1
ATOM 806 N N . SER A 1 102 ? -15.055 -4.062 -4.418 1 98.75 102 SER A N 1
ATOM 807 C CA . SER A 1 102 ? -14.32 -4.539 -5.586 1 98.75 102 SER A CA 1
ATOM 808 C C . SER A 1 102 ? -13.188 -5.473 -5.184 1 98.75 102 SER A C 1
ATOM 810 O O . SER A 1 102 ? -12.867 -6.418 -5.906 1 98.75 102 SER A O 1
ATOM 812 N N . ARG A 1 103 ? -12.547 -5.203 -4.023 1 98.75 103 ARG A N 1
ATOM 813 C CA . ARG A 1 103 ? -11.492 -6.082 -3.521 1 98.75 103 ARG A CA 1
ATOM 814 C C . ARG A 1 103 ? -12.039 -7.473 -3.217 1 98.75 103 ARG A C 1
ATOM 816 O O . ARG A 1 103 ? -11.375 -8.477 -3.467 1 98.75 103 ARG A O 1
ATOM 823 N N . PHE A 1 104 ? -13.227 -7.555 -2.643 1 98.88 104 PHE A N 1
ATOM 824 C CA . PHE A 1 104 ? -13.883 -8.836 -2.41 1 98.88 104 PHE A CA 1
ATOM 825 C C . PHE A 1 104 ? -14.023 -9.617 -3.711 1 98.88 104 PHE A C 1
ATOM 827 O O . PHE A 1 104 ? -13.672 -10.797 -3.775 1 98.88 104 PHE A O 1
ATOM 834 N N . PHE A 1 105 ? -14.453 -8.969 -4.77 1 98.75 105 PHE A N 1
ATOM 835 C CA . PHE A 1 105 ? -14.672 -9.648 -6.043 1 98.75 105 PHE A CA 1
ATOM 836 C C . PHE A 1 105 ? -13.344 -9.953 -6.73 1 98.75 105 PHE A C 1
ATOM 838 O O . PHE A 1 105 ? -13.234 -10.938 -7.461 1 98.75 105 PHE A O 1
ATOM 845 N N . TYR A 1 106 ? -12.328 -9.078 -6.512 1 98.62 106 TYR A N 1
ATOM 846 C CA . TYR A 1 106 ? -10.992 -9.398 -6.992 1 98.62 106 TYR A CA 1
ATOM 847 C C . TYR A 1 106 ? -10.5 -10.719 -6.398 1 98.62 106 TYR A C 1
ATOM 849 O O . TYR A 1 106 ? -10.055 -11.609 -7.125 1 98.62 106 TYR A O 1
ATOM 857 N N . PHE A 1 107 ? -10.672 -10.859 -5.113 1 98.81 107 PHE A N 1
ATOM 858 C CA . PHE A 1 107 ? -10.211 -12.039 -4.402 1 98.81 107 PHE A CA 1
ATOM 859 C C . PHE A 1 107 ? -11 -13.273 -4.832 1 98.81 107 PHE A C 1
ATOM 861 O O . PHE A 1 107 ? -10.414 -14.312 -5.145 1 98.81 107 PHE A O 1
ATOM 868 N N . THR A 1 108 ? -12.359 -13.188 -4.875 1 98.69 108 THR A N 1
ATOM 869 C CA . THR A 1 108 ? -13.164 -14.352 -5.215 1 98.69 108 THR A CA 1
ATOM 870 C C . THR A 1 108 ? -12.961 -14.734 -6.68 1 98.69 108 THR A C 1
ATOM 872 O O . THR A 1 108 ? -12.977 -15.922 -7.02 1 98.69 108 THR A O 1
ATOM 875 N N . GLY A 1 109 ? -12.797 -13.75 -7.492 1 98.38 109 GLY A N 1
ATOM 876 C CA . GLY A 1 109 ? -12.461 -14.047 -8.875 1 98.38 109 GLY A CA 1
ATOM 877 C C . GLY A 1 109 ? -11.141 -14.773 -9.031 1 98.38 109 GLY A C 1
ATOM 878 O O . GLY A 1 109 ? -11.047 -15.75 -9.781 1 98.38 109 GLY A O 1
ATOM 879 N N . TYR A 1 110 ? -10.156 -14.297 -8.32 1 97.38 110 TYR A N 1
ATOM 880 C CA . TYR A 1 110 ? -8.859 -14.969 -8.312 1 97.38 110 TYR A CA 1
ATOM 881 C C . TYR A 1 110 ? -8.984 -16.406 -7.801 1 97.38 110 TYR A C 1
ATOM 883 O O . TYR A 1 110 ? -8.414 -17.328 -8.383 1 97.38 110 TYR A O 1
ATOM 891 N N . SER A 1 111 ? -9.766 -16.578 -6.816 1 98 111 SER A N 1
ATOM 892 C CA . SER A 1 111 ? -9.883 -17.828 -6.078 1 98 111 SER A CA 1
ATOM 893 C C . SER A 1 111 ? -10.664 -18.875 -6.871 1 98 111 SER A C 1
ATOM 895 O O . SER A 1 111 ? -10.766 -20.031 -6.453 1 98 111 SER A O 1
ATOM 897 N N . SER A 1 112 ? -11.211 -18.531 -8.031 1 97.06 112 SER A N 1
ATOM 898 C CA . SER A 1 112 ? -11.93 -19.469 -8.875 1 97.06 112 SER A CA 1
ATOM 899 C C . SER A 1 112 ? -10.984 -20.484 -9.516 1 97.06 112 SER A C 1
ATOM 901 O O . SER A 1 112 ? -11.422 -21.516 -10.023 1 97.06 112 SER A O 1
ATOM 903 N N . GLY A 1 113 ? -9.719 -20.125 -9.562 1 96.62 113 GLY A N 1
ATOM 904 C CA . GLY A 1 113 ? -8.727 -20.969 -10.219 1 96.62 113 GLY A CA 1
ATOM 905 C C . GLY A 1 113 ? -8.211 -20.375 -11.516 1 96.62 113 GLY A C 1
ATOM 906 O O . GLY A 1 113 ? -7.191 -20.828 -12.047 1 96.62 113 GLY A O 1
ATOM 907 N N . ASP A 1 114 ? -8.938 -19.438 -12.047 1 96.62 114 ASP A N 1
ATOM 908 C CA . ASP A 1 114 ? -8.523 -18.688 -13.227 1 96.62 114 ASP A CA 1
ATOM 909 C C . ASP A 1 114 ? -8.242 -17.234 -12.875 1 96.62 114 ASP A C 1
ATOM 911 O O . ASP A 1 114 ? -9.172 -16.438 -12.672 1 96.62 114 ASP A O 1
ATOM 915 N N . PRO A 1 115 ? -6.953 -16.828 -12.859 1 96.56 115 PRO A N 1
ATOM 916 C CA . PRO A 1 115 ? -6.594 -15.484 -12.43 1 96.56 115 PRO A CA 1
ATOM 917 C C . PRO A 1 115 ? -7.336 -14.398 -13.211 1 96.56 115 PRO A C 1
ATOM 919 O O . PRO A 1 115 ? -7.523 -13.289 -12.711 1 96.56 115 PRO A O 1
ATOM 922 N N . LYS A 1 116 ? -7.781 -14.633 -14.414 1 96.62 116 LYS A N 1
ATOM 923 C CA . LYS A 1 116 ? -8.492 -13.641 -15.211 1 96.62 116 LYS A CA 1
ATOM 924 C C . LYS A 1 116 ? -9.836 -13.281 -14.578 1 96.62 116 LYS A C 1
ATOM 926 O O . LYS A 1 116 ? -10.383 -12.211 -14.836 1 96.62 116 LYS A O 1
ATOM 931 N N . GLY A 1 117 ? -10.328 -14.148 -13.805 1 96.88 117 GLY A N 1
ATOM 932 C CA . GLY A 1 117 ? -11.594 -13.93 -13.125 1 96.88 117 GLY A CA 1
ATOM 933 C C . GLY A 1 117 ? -11.562 -12.758 -12.156 1 96.88 117 GLY A C 1
ATOM 934 O O . GLY A 1 117 ? -12.609 -12.25 -11.75 1 96.88 117 GLY A O 1
ATOM 935 N N . ARG A 1 118 ? -10.383 -12.258 -11.82 1 97.19 118 ARG A N 1
ATOM 936 C CA . ARG A 1 118 ? -10.227 -11.203 -10.82 1 97.19 118 ARG A CA 1
ATOM 937 C C . ARG A 1 118 ? -10.602 -9.844 -11.398 1 97.19 118 ARG A C 1
ATOM 939 O O . ARG A 1 118 ? -10.914 -8.914 -10.656 1 97.19 118 ARG A O 1
ATOM 946 N N . LEU A 1 119 ? -10.766 -9.695 -12.695 1 96.12 119 LEU A N 1
ATOM 947 C CA . LEU A 1 119 ? -10.695 -8.375 -13.305 1 96.12 119 LEU A CA 1
ATOM 948 C C . LEU A 1 119 ? -12.094 -7.801 -13.516 1 96.12 119 LEU A C 1
ATOM 950 O O . LEU A 1 119 ? -12.32 -6.609 -13.297 1 96.12 119 LEU A O 1
ATOM 954 N N . PRO A 1 120 ? -13.156 -8.57 -13.945 1 94.69 120 PRO A N 1
ATOM 955 C CA . PRO A 1 120 ? -14.422 -7.957 -14.367 1 94.69 120 PRO A CA 1
ATOM 956 C C . PRO A 1 120 ? -14.992 -6.996 -13.32 1 94.69 120 PRO A C 1
ATOM 958 O O . PRO A 1 120 ? -15.344 -5.863 -13.648 1 94.69 120 PRO A O 1
ATOM 961 N N . ILE A 1 121 ? -15.109 -7.336 -12.055 1 95.19 121 ILE A N 1
ATOM 962 C CA . ILE A 1 121 ? -15.562 -6.441 -11 1 95.19 121 ILE A CA 1
ATOM 963 C C . ILE A 1 121 ? -14.367 -6.023 -10.133 1 95.19 121 ILE A C 1
ATOM 965 O O . ILE A 1 121 ? -14.25 -4.859 -9.75 1 95.19 121 ILE A O 1
ATOM 969 N N . GLY A 1 122 ? -13.453 -6.879 -9.977 1 96.69 122 GLY A N 1
ATOM 970 C CA . GLY A 1 122 ? -12.305 -6.66 -9.117 1 96.69 122 GLY A CA 1
ATOM 971 C C . GLY A 1 122 ? -11.367 -5.582 -9.633 1 96.69 122 GLY A C 1
ATOM 972 O O . GLY A 1 122 ? -10.695 -4.906 -8.844 1 96.69 122 GLY A O 1
ATOM 973 N N . GLY A 1 123 ? -11.328 -5.406 -10.906 1 95.5 123 GLY A N 1
ATOM 974 C CA . GLY A 1 123 ? -10.469 -4.391 -11.492 1 95.5 123 GLY A CA 1
ATOM 975 C C . GLY A 1 123 ? -10.836 -2.98 -11.07 1 95.5 123 GLY A C 1
ATOM 976 O O . GLY A 1 123 ? -10.016 -2.068 -11.156 1 95.5 123 GLY A O 1
ATOM 977 N N . LEU A 1 124 ? -12.008 -2.766 -10.586 1 96.88 124 LEU A N 1
ATOM 978 C CA . LEU A 1 124 ? -12.484 -1.453 -10.164 1 96.88 124 LEU A CA 1
ATOM 979 C C . LEU A 1 124 ? -11.766 -0.988 -8.906 1 96.88 124 LEU A C 1
ATOM 981 O O . LEU A 1 124 ? -11.82 0.193 -8.555 1 96.88 124 LEU A O 1
ATOM 985 N N . ASN A 1 125 ? -11.133 -1.894 -8.227 1 97.06 125 ASN A N 1
ATOM 986 C CA . ASN A 1 125 ? -10.391 -1.473 -7.043 1 97.06 125 ASN A CA 1
ATOM 987 C C . ASN A 1 125 ? -9.281 -0.486 -7.395 1 97.06 125 ASN A C 1
ATOM 989 O O . ASN A 1 125 ? -8.984 0.424 -6.617 1 97.06 125 ASN A O 1
ATOM 993 N N . SER A 1 126 ? -8.695 -0.642 -8.602 1 97.19 126 SER A N 1
ATOM 994 C CA . SER A 1 126 ? -7.652 0.284 -9.039 1 97.19 126 SER A CA 1
ATOM 995 C C . SER A 1 126 ? -8.219 1.681 -9.273 1 97.19 126 SER A C 1
ATOM 997 O O . SER A 1 126 ? -7.551 2.68 -9 1 97.19 126 SER A O 1
ATOM 999 N N . ILE A 1 127 ? -9.43 1.759 -9.734 1 97.88 127 ILE A N 1
ATOM 1000 C CA . ILE A 1 127 ? -10.086 3.039 -9.961 1 97.88 127 ILE A CA 1
ATOM 1001 C C . ILE A 1 127 ? -10.336 3.742 -8.633 1 97.88 127 ILE A C 1
ATOM 1003 O O . ILE A 1 127 ? -10.109 4.949 -8.508 1 97.88 127 ILE A O 1
ATOM 1007 N N . ALA A 1 128 ? -10.75 2.982 -7.664 1 98.69 128 ALA A N 1
ATOM 1008 C CA . ALA A 1 128 ? -10.984 3.537 -6.336 1 98.69 128 ALA A CA 1
ATOM 1009 C C . ALA A 1 128 ? -9.695 4.098 -5.742 1 98.69 128 ALA A C 1
ATOM 1011 O O . ALA A 1 128 ? -9.688 5.188 -5.164 1 98.69 128 ALA A O 1
ATOM 1012 N N . ILE A 1 129 ? -8.57 3.391 -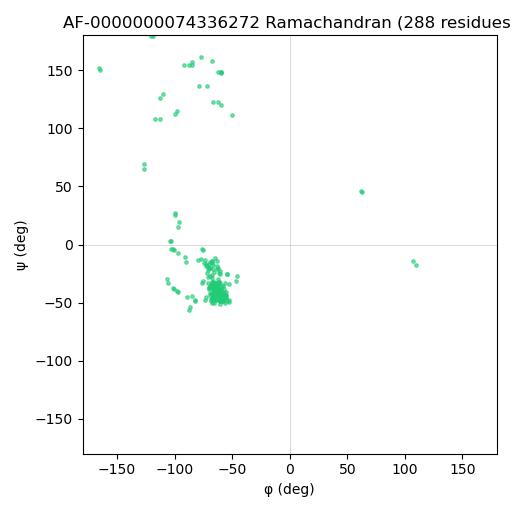5.91 1 98.81 129 ILE A N 1
ATOM 1013 C CA . ILE A 1 129 ? -7.281 3.826 -5.379 1 98.81 129 ILE A CA 1
ATOM 1014 C C . ILE A 1 129 ? -6.84 5.105 -6.09 1 98.81 129 ILE A C 1
ATOM 1016 O O . ILE A 1 129 ? -6.379 6.051 -5.445 1 98.81 129 ILE A O 1
ATOM 1020 N N . ILE A 1 130 ? -7.039 5.172 -7.391 1 98.75 130 ILE A N 1
ATOM 1021 C CA . ILE A 1 130 ? -6.668 6.363 -8.148 1 98.75 130 ILE A CA 1
ATOM 1022 C C . ILE A 1 130 ? -7.508 7.551 -7.68 1 98.75 130 ILE A C 1
ATOM 1024 O O . ILE A 1 130 ? -6.988 8.656 -7.52 1 98.75 130 ILE A O 1
ATOM 1028 N N . GLY A 1 131 ? -8.773 7.312 -7.465 1 98.81 131 GLY A N 1
ATOM 1029 C CA . GLY A 1 131 ? -9.617 8.359 -6.902 1 98.81 131 GLY A CA 1
ATOM 1030 C C . GLY A 1 131 ? -9.117 8.867 -5.566 1 98.81 131 GLY A C 1
ATOM 1031 O O . GLY A 1 131 ? -9.07 10.078 -5.336 1 98.81 131 GLY A O 1
ATOM 1032 N N . LEU A 1 132 ? -8.719 7.973 -4.695 1 98.94 132 LEU A N 1
ATOM 1033 C CA . LEU A 1 132 ? -8.219 8.352 -3.379 1 98.94 132 LEU A CA 1
ATOM 1034 C C . LEU A 1 132 ? -6.914 9.133 -3.498 1 98.94 132 LEU A C 1
ATOM 1036 O O . LEU A 1 132 ? -6.684 10.086 -2.75 1 98.94 132 LEU A O 1
ATOM 1040 N N . ILE A 1 133 ? -6.051 8.719 -4.414 1 98.94 133 ILE A N 1
ATOM 1041 C CA . ILE A 1 133 ? -4.797 9.43 -4.656 1 98.94 133 ILE A CA 1
ATOM 1042 C C . ILE A 1 133 ? -5.09 10.867 -5.07 1 98.94 133 ILE A C 1
ATOM 1044 O O . ILE A 1 133 ? -4.488 11.805 -4.539 1 98.94 133 ILE A O 1
ATOM 1048 N N . LEU A 1 134 ? -6.031 11.039 -5.965 1 98.88 134 LEU A N 1
ATOM 1049 C CA . LEU A 1 134 ? -6.363 12.367 -6.477 1 98.88 134 LEU A CA 1
ATOM 1050 C C . LEU A 1 134 ? -6.953 13.242 -5.379 1 98.88 134 LEU A C 1
ATOM 1052 O O . LEU A 1 134 ? -6.66 14.438 -5.305 1 98.88 134 LEU A O 1
ATOM 1056 N N . VAL A 1 135 ? -7.789 12.672 -4.547 1 98.81 135 VAL A N 1
ATOM 1057 C CA . VAL A 1 135 ? -8.367 13.406 -3.43 1 98.81 135 VAL A CA 1
ATOM 1058 C C . VAL A 1 135 ? -7.262 13.891 -2.498 1 98.81 135 VAL A C 1
ATOM 1060 O O . VAL A 1 135 ? -7.281 15.039 -2.043 1 98.81 135 VAL A O 1
ATOM 1063 N N . ASN A 1 136 ? -6.277 13.062 -2.191 1 98.88 136 ASN A N 1
ATOM 1064 C CA . ASN A 1 136 ? -5.184 13.438 -1.304 1 98.88 136 ASN A CA 1
ATOM 1065 C C . ASN A 1 136 ? -4.246 14.445 -1.962 1 98.88 136 ASN A C 1
ATOM 1067 O O . ASN A 1 136 ? -3.686 15.312 -1.287 1 98.88 136 ASN A O 1
ATOM 1071 N N . LEU A 1 137 ? -4.09 14.32 -3.303 1 98.88 137 LEU A N 1
ATOM 1072 C CA . LEU A 1 137 ? -3.312 15.297 -4.047 1 98.88 137 LEU A CA 1
ATOM 1073 C C . LEU A 1 137 ? -3.924 16.688 -3.916 1 98.88 137 LEU A C 1
ATOM 1075 O O . LEU A 1 137 ? -3.225 17.656 -3.592 1 98.88 137 LEU A O 1
ATOM 1079 N N . THR A 1 138 ? -5.223 16.812 -4.133 1 98.62 138 THR A N 1
ATOM 1080 C CA . THR A 1 138 ? -5.902 18.094 -4.055 1 98.62 138 THR A CA 1
ATOM 1081 C C . THR A 1 138 ? -5.906 18.609 -2.621 1 98.62 138 THR A C 1
ATOM 1083 O O . THR A 1 138 ? -5.797 19.828 -2.393 1 98.62 138 THR A O 1
ATOM 1086 N N . PHE A 1 139 ? -6.07 17.734 -1.624 1 98.62 139 PHE A N 1
ATOM 1087 C CA . PHE A 1 139 ? -5.992 18.125 -0.219 1 98.62 139 PHE A CA 1
ATOM 1088 C C . PHE A 1 139 ? -4.625 18.703 0.111 1 98.62 139 PHE A C 1
ATOM 1090 O O . PHE A 1 139 ? -4.531 19.766 0.724 1 98.62 139 PHE A O 1
ATOM 1097 N N . GLY A 1 140 ? -3.506 18 -0.345 1 98.56 140 GLY A N 1
ATOM 1098 C CA . GLY A 1 140 ? -2.164 18.516 -0.111 1 98.56 140 GLY A CA 1
ATOM 1099 C C . GLY A 1 140 ? -1.938 19.891 -0.709 1 98.56 140 GLY A C 1
ATOM 1100 O O . GLY A 1 140 ? -1.391 20.781 -0.051 1 98.56 140 GLY A O 1
ATOM 1101 N N . VAL A 1 141 ? -2.404 20.047 -1.921 1 98.5 141 VAL A N 1
ATOM 1102 C CA . VAL A 1 141 ? -2.252 21.328 -2.615 1 98.5 141 VAL A CA 1
ATOM 1103 C C . VAL A 1 141 ? -3.045 22.406 -1.887 1 98.5 141 VAL A C 1
ATOM 1105 O O . VAL A 1 141 ? -2.566 23.531 -1.724 1 98.5 141 VAL A O 1
ATOM 1108 N N . SER A 1 142 ? -4.254 22.094 -1.418 1 97.88 142 SER A N 1
ATOM 1109 C CA . SER A 1 142 ? -5.098 23.062 -0.72 1 97.88 142 SER A CA 1
ATOM 1110 C C . SER A 1 142 ? -4.449 23.516 0.583 1 97.88 142 SER A C 1
ATOM 1112 O O . SER A 1 142 ? -4.598 24.672 0.984 1 97.88 142 SER A O 1
ATOM 1114 N N . LEU A 1 143 ? -3.77 22.656 1.263 1 97.25 143 LEU A N 1
ATOM 1115 C CA . LEU A 1 143 ? -3.088 23.016 2.498 1 97.25 143 LEU A CA 1
ATOM 1116 C C . LEU A 1 143 ? -1.972 24.031 2.223 1 97.25 143 LEU A C 1
ATOM 1118 O O . LEU A 1 143 ? -1.798 24.984 2.975 1 97.25 143 LEU A O 1
ATOM 1122 N N . LEU A 1 144 ? -1.274 23.797 1.117 1 96.81 144 LEU A N 1
ATOM 1123 C CA . LEU A 1 144 ? -0.129 24.641 0.797 1 96.81 144 LEU A CA 1
ATOM 1124 C C . LEU A 1 144 ? -0.584 26.031 0.367 1 96.81 144 LEU A C 1
ATOM 1126 O O . LEU A 1 144 ? 0.167 27 0.493 1 96.81 144 LEU A O 1
ATOM 1130 N N . LYS A 1 145 ? -1.818 26.188 -0.013 1 94.88 145 LYS A N 1
ATOM 1131 C CA . LYS A 1 145 ? -2.361 27.469 -0.473 1 94.88 145 LYS A CA 1
ATOM 1132 C C . LYS A 1 145 ? -3.084 28.188 0.656 1 94.88 145 LYS A C 1
ATOM 1134 O O . LYS A 1 145 ? -3.506 29.344 0.492 1 94.88 145 LYS A O 1
ATOM 1139 N N . ALA A 1 146 ? -3.295 27.672 1.745 1 87 146 ALA A N 1
ATOM 1140 C CA . ALA A 1 146 ? -4.023 28.266 2.861 1 87 146 ALA A CA 1
ATOM 1141 C C . ALA A 1 146 ? -3.158 29.281 3.602 1 87 146 ALA A C 1
ATOM 1143 O O . ALA A 1 146 ? -1.931 29.156 3.623 1 87 146 ALA A O 1
ATOM 1144 N N . MET B 1 1 ? -16.656 26.734 14.32 1 50.31 1 MET B N 1
ATOM 1145 C CA . MET B 1 1 ? -15.547 26.188 15.078 1 50.31 1 MET B CA 1
ATOM 1146 C C . MET B 1 1 ? -14.523 25.531 14.148 1 50.31 1 MET B C 1
ATOM 1148 O O . MET B 1 1 ? -14.883 24.969 13.117 1 50.31 1 MET B O 1
ATOM 1152 N N . SER B 1 2 ? -13.234 25.75 14.219 1 72.19 2 SER B N 1
ATOM 1153 C CA . SER B 1 2 ? -12.188 25.375 13.273 1 72.19 2 SER B CA 1
ATOM 1154 C C . SER B 1 2 ? -12.016 23.859 13.211 1 72.19 2 SER B C 1
ATOM 1156 O O . SER B 1 2 ? -12.039 23.188 14.242 1 72.19 2 SER B O 1
ATOM 1158 N N . GLY B 1 3 ? -12.141 23.188 12.078 1 88.75 3 GLY B N 1
ATOM 1159 C CA . GLY B 1 3 ? -11.977 21.75 11.914 1 88.75 3 GLY B CA 1
ATOM 1160 C C . GLY B 1 3 ? -10.523 21.312 11.906 1 88.75 3 GLY B C 1
ATOM 1161 O O . GLY B 1 3 ? -9.617 22.141 11.969 1 88.75 3 GLY B O 1
ATOM 1162 N N . ILE B 1 4 ? -10.242 20.109 12.125 1 93.31 4 ILE B N 1
ATOM 1163 C CA . ILE B 1 4 ? -8.906 19.516 12.242 1 93.31 4 ILE B CA 1
ATOM 1164 C C . ILE B 1 4 ? -8.023 20.016 11.102 1 93.31 4 ILE B C 1
ATOM 1166 O O . ILE B 1 4 ? -6.824 20.25 11.297 1 93.31 4 ILE B O 1
ATOM 1170 N N . VAL B 1 5 ? -8.562 20.281 9.992 1 94.38 5 VAL B N 1
ATOM 1171 C CA . VAL B 1 5 ? -7.805 20.703 8.82 1 94.38 5 VAL B CA 1
ATOM 1172 C C . VAL B 1 5 ? -7.211 22.094 9.055 1 94.38 5 VAL B C 1
ATOM 1174 O O . VAL B 1 5 ? -6.082 22.359 8.648 1 94.38 5 VAL B O 1
ATOM 1177 N N . GLU B 1 6 ? -7.91 22.875 9.727 1 93.31 6 GLU B N 1
ATOM 1178 C CA . GLU B 1 6 ? -7.453 24.234 10 1 93.31 6 GLU B CA 1
ATOM 1179 C C . GLU B 1 6 ? -6.324 24.234 11.031 1 93.31 6 GLU B C 1
ATOM 1181 O O . GLU B 1 6 ? -5.594 25.219 11.148 1 93.31 6 GLU B O 1
ATOM 1186 N N . LEU B 1 7 ? -6.211 23.188 11.727 1 93.44 7 LEU B N 1
ATOM 1187 C CA . LEU B 1 7 ? -5.18 23.109 12.758 1 93.44 7 LEU B CA 1
ATOM 1188 C C . LEU B 1 7 ? -3.879 22.547 12.188 1 93.44 7 LEU B C 1
ATOM 1190 O O . LEU B 1 7 ? -2.826 22.656 12.82 1 93.44 7 LEU B O 1
ATOM 1194 N N . LEU B 1 8 ? -3.924 21.969 11.07 1 95.88 8 LEU B N 1
ATOM 1195 C CA . LEU B 1 8 ? -2.713 21.453 10.445 1 95.88 8 LEU B CA 1
ATOM 1196 C C . LEU B 1 8 ? -1.844 22.609 9.93 1 95.88 8 LEU B C 1
ATOM 1198 O O . LEU B 1 8 ? -2.355 23.578 9.367 1 95.88 8 LEU B O 1
ATOM 1202 N N . PRO B 1 9 ? -0.497 22.453 10.219 1 96.81 9 PRO B N 1
ATOM 1203 C CA . PRO B 1 9 ? 0.364 23.422 9.547 1 96.81 9 PRO B CA 1
ATOM 1204 C C . PRO B 1 9 ? 0.254 23.359 8.023 1 96.81 9 PRO B C 1
ATOM 1206 O O . PRO B 1 9 ? 0.083 22.266 7.465 1 96.81 9 PRO B O 1
ATOM 1209 N N . LYS B 1 10 ? 0.42 24.5 7.324 1 97.69 10 LYS B N 1
ATOM 1210 C CA . LYS B 1 10 ? 0.312 24.547 5.871 1 97.69 10 LYS B CA 1
ATOM 1211 C C . LYS B 1 10 ? 1.31 23.609 5.211 1 97.69 10 LYS B C 1
ATOM 1213 O O . LYS B 1 10 ? 1.003 22.984 4.191 1 97.69 10 LYS B O 1
ATOM 1218 N N . GLU B 1 11 ? 2.512 23.5 5.84 1 98.62 11 GLU B N 1
ATOM 1219 C CA . GLU B 1 11 ? 3.592 22.688 5.293 1 98.62 11 GLU B CA 1
ATOM 1220 C C . GLU B 1 11 ? 3.24 21.203 5.328 1 98.62 11 GLU B C 1
ATOM 1222 O O . GLU B 1 11 ? 3.889 20.391 4.668 1 98.62 11 GLU B O 1
ATOM 1227 N N . TYR B 1 12 ? 2.189 20.844 6.082 1 98.69 12 TYR B N 1
ATOM 1228 C CA . TYR B 1 12 ? 1.729 19.453 6.078 1 98.69 12 TYR B CA 1
ATOM 1229 C C . TYR B 1 12 ? 1.255 19.047 4.688 1 98.69 12 TYR B C 1
ATOM 1231 O O . TYR B 1 12 ? 1.215 17.844 4.367 1 98.69 12 TYR B O 1
ATOM 1239 N N . GLY B 1 13 ? 0.93 19.984 3.861 1 98.75 13 GLY B N 1
ATOM 1240 C CA . GLY B 1 13 ? 0.62 19.688 2.471 1 98.75 13 GLY B CA 1
ATOM 1241 C C . GLY B 1 13 ? 1.729 18.953 1.752 1 98.75 13 GLY B C 1
ATOM 1242 O O . GLY B 1 13 ? 1.465 18.109 0.888 1 98.75 13 GLY B O 1
ATOM 1243 N N . TYR B 1 14 ? 2.975 19.234 2.117 1 98.81 14 TYR B N 1
ATOM 1244 C CA . TYR B 1 14 ? 4.109 18.531 1.521 1 98.81 14 TYR B CA 1
ATOM 1245 C C . TYR B 1 14 ? 4.105 17.062 1.901 1 98.81 14 TYR B C 1
ATOM 1247 O O . TYR B 1 14 ? 4.559 16.203 1.13 1 98.81 14 TYR B O 1
ATOM 1255 N N . ILE B 1 15 ? 3.615 16.703 3.109 1 98.94 15 ILE B N 1
ATOM 1256 C CA . ILE B 1 15 ? 3.5 15.312 3.521 1 98.94 15 ILE B CA 1
ATOM 1257 C C . ILE B 1 15 ? 2.549 14.57 2.582 1 98.94 15 ILE B C 1
ATOM 1259 O O . ILE B 1 15 ? 2.885 13.508 2.062 1 98.94 15 ILE B O 1
ATOM 1263 N N . LEU B 1 16 ? 1.399 15.188 2.338 1 98.88 16 LEU B N 1
ATOM 1264 C CA . LEU B 1 16 ? 0.413 14.562 1.462 1 98.88 16 LEU B CA 1
ATOM 1265 C C . LEU B 1 16 ? 0.968 14.391 0.051 1 98.88 16 LEU B C 1
ATOM 1267 O O . LEU B 1 16 ? 0.771 13.352 -0.578 1 98.88 16 LEU B O 1
ATOM 1271 N N . LEU B 1 17 ? 1.654 15.367 -0.397 1 98.88 17 LEU B N 1
ATOM 1272 C CA . LEU B 1 17 ? 2.215 15.289 -1.742 1 98.88 17 LEU B CA 1
ATOM 1273 C C . LEU B 1 17 ? 3.295 14.219 -1.819 1 98.88 17 LEU B C 1
ATOM 1275 O O . LEU B 1 17 ? 3.441 13.555 -2.848 1 98.88 17 LEU B O 1
ATOM 1279 N N . ASN B 1 18 ? 4.09 14.062 -0.756 1 98.94 18 ASN B N 1
ATOM 1280 C CA . ASN B 1 18 ? 5.055 12.969 -0.682 1 98.94 18 ASN B CA 1
ATOM 1281 C C . ASN B 1 18 ? 4.363 11.609 -0.738 1 98.94 18 ASN B C 1
ATOM 1283 O O . ASN B 1 18 ? 4.805 10.711 -1.464 1 98.94 18 ASN B O 1
ATOM 1287 N N . LEU B 1 19 ? 3.27 11.438 0.031 1 98.88 19 LEU B N 1
ATOM 1288 C CA . LEU B 1 19 ? 2.523 10.188 0.028 1 98.88 19 LEU B CA 1
ATOM 1289 C C . LEU B 1 19 ? 2 9.867 -1.369 1 98.88 19 LEU B C 1
ATOM 1291 O O . LEU B 1 19 ? 2.137 8.742 -1.847 1 98.88 19 LEU B O 1
ATOM 1295 N N . VAL B 1 20 ? 1.489 10.867 -2.031 1 98.88 20 VAL B N 1
ATOM 1296 C CA . VAL B 1 20 ? 0.952 10.711 -3.379 1 98.88 20 VAL B CA 1
ATOM 1297 C C . VAL B 1 20 ? 2.074 10.336 -4.344 1 98.88 20 VAL B C 1
ATOM 1299 O O . VAL B 1 20 ? 1.916 9.43 -5.164 1 98.88 20 VAL B O 1
ATOM 1302 N N . ALA B 1 21 ? 3.174 11.055 -4.258 1 98.81 21 ALA B N 1
ATOM 1303 C CA . ALA B 1 21 ? 4.32 10.75 -5.113 1 98.81 21 ALA B CA 1
ATOM 1304 C C . ALA B 1 21 ? 4.754 9.297 -4.949 1 98.81 21 ALA B C 1
ATOM 1306 O O . ALA B 1 21 ? 5.059 8.617 -5.934 1 98.81 21 ALA B O 1
ATOM 1307 N N . TYR B 1 22 ? 4.758 8.805 -3.725 1 98.88 22 TYR B N 1
ATOM 1308 C CA . TYR B 1 22 ? 5.176 7.426 -3.512 1 98.88 22 TYR B CA 1
ATOM 1309 C C . TYR B 1 22 ? 4.148 6.453 -4.082 1 98.88 22 TYR B C 1
ATOM 1311 O O . TYR B 1 22 ? 4.512 5.391 -4.59 1 98.88 22 TYR B O 1
ATOM 1319 N N . CYS B 1 23 ? 2.869 6.773 -3.98 1 98.75 23 CYS B N 1
ATOM 1320 C CA . CYS B 1 23 ? 1.852 5.922 -4.59 1 98.75 23 CYS B CA 1
ATOM 1321 C C . CYS B 1 23 ? 2.096 5.766 -6.086 1 98.75 23 CYS B C 1
ATOM 1323 O O . CYS B 1 23 ? 1.963 4.664 -6.629 1 98.75 23 CYS B O 1
ATOM 1325 N N . PHE B 1 24 ? 2.529 6.824 -6.746 1 98.62 24 PHE B N 1
ATOM 1326 C CA . PHE B 1 24 ? 2.834 6.742 -8.172 1 98.62 24 PHE B CA 1
ATOM 1327 C C . PHE B 1 24 ? 4.082 5.898 -8.406 1 98.62 24 PHE B C 1
ATOM 1329 O O . PHE B 1 24 ? 4.176 5.188 -9.406 1 98.62 24 PHE B O 1
ATOM 1336 N N . LEU B 1 25 ? 5.02 6 -7.539 1 98.81 25 LEU B N 1
ATOM 1337 C CA . LEU B 1 25 ? 6.184 5.129 -7.652 1 98.81 25 LEU B CA 1
ATOM 1338 C C . LEU B 1 25 ? 5.781 3.664 -7.523 1 98.81 25 LEU B C 1
ATOM 1340 O O . LEU B 1 25 ? 6.262 2.814 -8.273 1 98.81 25 LEU B O 1
ATOM 1344 N N . ASN B 1 26 ? 4.926 3.387 -6.52 1 98.62 26 ASN B N 1
ATOM 1345 C CA . ASN B 1 26 ? 4.465 2.014 -6.352 1 98.62 26 ASN B CA 1
ATOM 1346 C C . ASN B 1 26 ? 3.736 1.512 -7.598 1 98.62 26 ASN B C 1
ATOM 1348 O O . ASN B 1 26 ? 3.936 0.372 -8.023 1 98.62 26 ASN B O 1
ATOM 1352 N N . ILE B 1 27 ? 2.902 2.334 -8.227 1 98.38 27 ILE B N 1
ATOM 1353 C CA . ILE B 1 27 ? 2.213 1.978 -9.461 1 98.38 27 ILE B CA 1
ATOM 1354 C C . ILE B 1 27 ? 3.236 1.701 -10.562 1 98.38 27 ILE B C 1
ATOM 1356 O O . ILE B 1 27 ? 3.109 0.725 -11.305 1 98.38 27 ILE B O 1
ATOM 1360 N N . TYR B 1 28 ? 4.211 2.568 -10.656 1 98.69 28 TYR B N 1
ATOM 1361 C CA . TYR B 1 28 ? 5.281 2.371 -11.625 1 98.69 28 TYR B CA 1
ATOM 1362 C C . TYR B 1 28 ? 5.93 1.003 -11.453 1 98.69 28 TYR B C 1
ATOM 1364 O O . TYR B 1 28 ? 6.105 0.266 -12.422 1 98.69 28 TYR B O 1
ATOM 1372 N N . MET B 1 29 ? 6.281 0.627 -10.25 1 98.75 29 MET B N 1
ATOM 1373 C CA . MET B 1 29 ? 6.934 -0.654 -10 1 98.75 29 MET B CA 1
ATOM 1374 C C . MET B 1 29 ? 6 -1.814 -10.328 1 98.75 29 MET B C 1
ATOM 1376 O O . MET B 1 29 ? 6.434 -2.834 -10.867 1 98.75 29 MET B O 1
ATOM 1380 N N . GLN B 1 30 ? 4.719 -1.625 -10.031 1 98.06 30 GLN B N 1
ATOM 1381 C CA . GLN B 1 30 ? 3.723 -2.639 -10.367 1 98.06 30 GLN B CA 1
ATOM 1382 C C . GLN B 1 30 ? 3.652 -2.859 -11.875 1 98.06 30 GLN B C 1
ATOM 1384 O O . GLN B 1 30 ? 3.592 -4 -12.344 1 98.06 30 GLN B O 1
ATOM 1389 N N . ILE B 1 31 ? 3.656 -1.79 -12.602 1 98.5 31 ILE B N 1
ATOM 1390 C CA . ILE B 1 31 ? 3.607 -1.863 -14.055 1 98.5 31 ILE B CA 1
ATOM 1391 C C . ILE B 1 31 ? 4.875 -2.531 -14.586 1 98.5 31 ILE B C 1
ATOM 1393 O O . ILE B 1 31 ? 4.816 -3.346 -15.508 1 98.5 31 ILE B O 1
ATOM 1397 N N . GLN B 1 32 ? 6.02 -2.174 -13.984 1 98.81 32 GLN B N 1
ATOM 1398 C CA . GLN B 1 32 ? 7.273 -2.801 -14.398 1 98.81 32 GLN B CA 1
ATOM 1399 C C . GLN B 1 32 ? 7.23 -4.309 -14.18 1 98.81 32 GLN B C 1
ATOM 1401 O O . GLN B 1 32 ? 7.742 -5.074 -14.992 1 98.81 32 GLN B O 1
ATOM 1406 N N . VAL B 1 33 ? 6.637 -4.781 -13.078 1 98.62 33 VAL B N 1
ATOM 1407 C CA . VAL B 1 33 ? 6.492 -6.215 -12.828 1 98.62 33 VAL B CA 1
ATOM 1408 C C . VAL B 1 33 ? 5.586 -6.836 -13.891 1 98.62 33 VAL B C 1
ATOM 1410 O O . VAL B 1 33 ? 5.879 -7.914 -14.406 1 98.62 33 VAL B O 1
ATOM 1413 N N . GLY B 1 34 ? 4.453 -6.156 -14.203 1 98.06 34 GLY B N 1
ATOM 1414 C CA . GLY B 1 34 ? 3.59 -6.633 -15.273 1 98.06 34 GLY B CA 1
ATOM 1415 C C . GLY B 1 34 ? 4.305 -6.762 -16.609 1 98.06 34 GLY B C 1
ATOM 1416 O O . GLY B 1 34 ? 4.145 -7.762 -17.312 1 98.06 34 GLY B O 1
ATOM 1417 N N . ARG B 1 35 ? 5.062 -5.785 -16.969 1 98.5 35 ARG B N 1
ATOM 1418 C CA . ARG B 1 35 ? 5.832 -5.82 -18.203 1 98.5 35 ARG B CA 1
ATOM 1419 C C . ARG B 1 35 ? 6.836 -6.969 -18.203 1 98.5 35 ARG B C 1
ATOM 1421 O O . ARG B 1 35 ? 7.043 -7.625 -19.219 1 98.5 35 ARG B O 1
ATOM 1428 N N . ALA B 1 36 ? 7.496 -7.102 -17.094 1 98.56 36 ALA B N 1
ATOM 1429 C CA . ALA B 1 36 ? 8.445 -8.203 -16.969 1 98.56 36 ALA B CA 1
ATOM 1430 C C . ALA B 1 36 ? 7.746 -9.555 -17.141 1 98.56 36 ALA B C 1
ATOM 1432 O O . ALA B 1 36 ? 8.305 -10.477 -17.734 1 98.56 36 ALA B O 1
ATOM 1433 N N . ARG B 1 37 ? 6.508 -9.703 -16.609 1 98.12 37 ARG B N 1
ATOM 1434 C CA . ARG B 1 37 ? 5.734 -10.93 -16.781 1 98.12 37 ARG B CA 1
ATOM 1435 C C . ARG B 1 37 ? 5.547 -11.258 -18.25 1 98.12 37 ARG B C 1
ATOM 1437 O O . ARG B 1 37 ? 5.711 -12.406 -18.656 1 98.12 37 ARG B O 1
ATOM 1444 N N . LYS B 1 38 ? 5.195 -10.234 -18.938 1 98.25 38 LYS B N 1
ATOM 1445 C CA . LYS B 1 38 ? 4.984 -10.43 -20.375 1 98.25 38 LYS B CA 1
ATOM 1446 C C . LYS B 1 38 ? 6.297 -10.75 -21.078 1 98.25 38 LYS B C 1
ATOM 1448 O O . LYS B 1 38 ? 6.363 -11.695 -21.875 1 98.25 38 LYS B O 1
ATOM 1453 N N . LYS B 1 39 ? 7.316 -10.047 -20.812 1 98.31 39 LYS B N 1
ATOM 1454 C CA . LYS B 1 39 ? 8.609 -10.18 -21.469 1 98.31 39 LYS B CA 1
ATOM 1455 C C . LYS B 1 39 ? 9.211 -11.562 -21.234 1 98.31 39 LYS B C 1
ATOM 1457 O O . LYS B 1 39 ? 9.758 -12.172 -22.156 1 98.31 39 LYS B O 1
ATOM 1462 N N . TYR B 1 40 ? 9.133 -12.07 -20.062 1 98.31 40 TYR B N 1
ATOM 1463 C CA . TYR B 1 40 ? 9.812 -13.312 -19.703 1 98.31 40 TYR B CA 1
ATOM 1464 C C . TYR B 1 40 ? 8.82 -14.469 -19.641 1 98.31 40 TYR B C 1
ATOM 1466 O O . TYR B 1 40 ? 9.164 -15.555 -19.156 1 98.31 40 TYR B O 1
ATOM 1474 N N . ARG B 1 41 ? 7.555 -14.258 -19.953 1 97.56 41 ARG B N 1
ATOM 1475 C CA . ARG B 1 41 ? 6.504 -15.258 -20.094 1 97.56 41 ARG B CA 1
ATOM 1476 C C . ARG B 1 41 ? 6.246 -15.984 -18.781 1 97.56 41 ARG B C 1
ATOM 1478 O O . ARG B 1 41 ? 6.215 -17.219 -18.734 1 97.56 41 ARG B O 1
ATOM 1485 N N . VAL B 1 42 ? 6.164 -15.211 -17.719 1 97.5 42 VAL B N 1
ATOM 1486 C CA . VAL B 1 42 ? 5.789 -15.734 -16.422 1 97.5 42 VAL B CA 1
ATOM 1487 C C . VAL B 1 42 ? 4.301 -15.484 -16.156 1 97.5 42 VAL B C 1
ATOM 1489 O O . VAL B 1 42 ? 3.881 -14.344 -15.977 1 97.5 42 VAL B O 1
ATOM 1492 N N . SER B 1 43 ? 3.5 -16.547 -16.062 1 95.25 43 SER B N 1
ATOM 1493 C CA . SER B 1 43 ? 2.051 -16.406 -15.977 1 95.25 43 SER B CA 1
ATOM 1494 C C . SER B 1 43 ? 1.58 -16.344 -14.531 1 95.25 43 SER B C 1
ATOM 1496 O O . SER B 1 43 ? 2.217 -16.906 -13.641 1 95.25 43 SER B O 1
ATOM 1498 N N . TYR B 1 44 ? 0.461 -15.727 -14.312 1 94.19 44 TYR B N 1
ATOM 1499 C CA . TYR B 1 44 ? -0.231 -15.789 -13.031 1 94.19 44 TYR B CA 1
ATOM 1500 C C . TYR B 1 44 ? -0.656 -17.219 -12.711 1 94.19 44 TYR B C 1
ATOM 1502 O O . TYR B 1 44 ? -0.954 -18 -13.617 1 94.19 44 TYR B O 1
ATOM 1510 N N . PRO B 1 45 ? -0.682 -17.562 -11.438 1 95.5 45 PRO B N 1
ATOM 1511 C CA . PRO B 1 45 ? -0.502 -16.766 -10.219 1 95.5 45 PRO B CA 1
ATOM 1512 C C . PRO B 1 45 ? 0.928 -16.828 -9.688 1 95.5 45 PRO B C 1
ATOM 1514 O O . PRO B 1 45 ? 1.17 -16.5 -8.523 1 95.5 45 PRO B O 1
ATOM 1517 N N . THR B 1 46 ? 1.912 -17.203 -10.492 1 94.62 46 THR B N 1
ATOM 1518 C CA . THR B 1 46 ? 3.293 -17.391 -10.062 1 94.62 46 THR B CA 1
ATOM 1519 C C . THR B 1 46 ? 3.877 -16.078 -9.555 1 94.62 46 THR B C 1
ATOM 1521 O O . THR B 1 46 ? 3.895 -15.078 -10.281 1 94.62 46 THR B O 1
ATOM 1524 N N . LEU B 1 47 ? 4.344 -16.062 -8.32 1 94.44 47 LEU B N 1
ATOM 1525 C CA . LEU B 1 47 ? 4.973 -14.859 -7.789 1 94.44 47 LEU B CA 1
ATOM 1526 C C . LEU B 1 47 ? 6.461 -14.836 -8.109 1 94.44 47 LEU B C 1
ATOM 1528 O O . LEU B 1 47 ? 6.965 -13.859 -8.672 1 94.44 47 LEU B O 1
ATOM 1532 N N . TYR B 1 48 ? 7.203 -15.812 -7.742 1 95.56 48 TYR B N 1
ATOM 1533 C CA . TYR B 1 48 ? 8.594 -16.016 -8.125 1 95.56 48 TYR B CA 1
ATOM 1534 C C . TYR B 1 48 ? 8.734 -17.219 -9.07 1 95.56 48 TYR B C 1
ATOM 1536 O O . TYR B 1 48 ? 8.242 -18.297 -8.773 1 95.56 48 TYR B O 1
ATOM 1544 N N . ALA B 1 49 ? 9.422 -16.922 -10.156 1 96.62 49 ALA B N 1
ATOM 1545 C CA . ALA B 1 49 ? 9.555 -17.922 -11.211 1 96.62 49 ALA B CA 1
ATOM 1546 C C . ALA B 1 49 ? 10.719 -18.875 -10.93 1 96.62 49 ALA B C 1
ATOM 1548 O O . ALA B 1 49 ? 11.617 -18.547 -10.141 1 96.62 49 ALA B O 1
ATOM 1549 N N . THR B 1 50 ? 10.633 -19.984 -11.445 1 94.69 50 THR B N 1
ATOM 1550 C CA . THR B 1 50 ? 11.727 -20.953 -11.445 1 94.69 50 THR B CA 1
ATOM 1551 C C . THR B 1 50 ? 12.156 -21.281 -12.875 1 94.69 50 THR B C 1
ATOM 1553 O O . THR B 1 50 ? 11.594 -20.75 -13.836 1 94.69 50 THR B O 1
ATOM 1556 N N . GLU B 1 51 ? 13.164 -22.156 -12.945 1 94.62 51 GLU B N 1
ATOM 1557 C CA . GLU B 1 51 ? 13.648 -22.594 -14.25 1 94.62 51 GLU B CA 1
ATOM 1558 C C . GLU B 1 51 ? 12.547 -23.297 -15.039 1 94.62 51 GLU B C 1
ATOM 1560 O O . GLU B 1 51 ? 12.547 -23.281 -16.266 1 94.62 51 GLU B O 1
ATOM 1565 N N . ALA B 1 52 ? 11.617 -23.844 -14.398 1 91.19 52 ALA B N 1
ATOM 1566 C CA . ALA B 1 52 ? 10.492 -24.531 -15.039 1 91.19 52 ALA B CA 1
ATOM 1567 C C . ALA B 1 52 ? 9.562 -23.531 -15.719 1 91.19 52 ALA B C 1
ATOM 1569 O O . ALA B 1 52 ? 8.891 -23.875 -16.703 1 91.19 52 ALA B O 1
ATOM 1570 N N . ASP B 1 53 ? 9.586 -22.375 -15.352 1 93.31 53 ASP B N 1
ATOM 1571 C CA . ASP B 1 53 ? 8.719 -21.328 -15.898 1 93.31 53 ASP B CA 1
ATOM 1572 C C . ASP B 1 53 ? 9.359 -20.656 -17.109 1 93.31 53 ASP B C 1
ATOM 1574 O O . ASP B 1 53 ? 8.695 -20.406 -18.109 1 93.31 53 ASP B O 1
ATOM 1578 N N . THR B 1 54 ? 10.562 -20.344 -17.016 1 96.69 54 THR B N 1
ATOM 1579 C CA . THR B 1 54 ? 11.305 -19.625 -18.062 1 96.69 54 THR B CA 1
ATOM 1580 C C . THR B 1 54 ? 12.805 -19.719 -17.812 1 96.69 54 THR B C 1
ATOM 1582 O O . THR B 1 54 ? 13.242 -19.766 -16.656 1 96.69 54 THR B O 1
ATOM 1585 N N . LYS B 1 55 ? 13.617 -19.688 -18.891 1 97.06 55 LYS B N 1
ATOM 1586 C CA . LYS B 1 55 ? 15.078 -19.703 -18.766 1 97.06 55 LYS B CA 1
ATOM 1587 C C . LYS B 1 55 ? 15.578 -18.391 -18.172 1 97.06 55 LYS B C 1
ATOM 1589 O O . LYS B 1 55 ? 16.672 -18.328 -17.594 1 97.06 55 LYS B O 1
ATOM 1594 N N . ASP B 1 56 ? 14.812 -17.328 -18.234 1 97.81 56 ASP B N 1
ATOM 1595 C CA . ASP B 1 56 ? 15.172 -15.992 -17.766 1 97.81 56 ASP B CA 1
ATOM 1596 C C . ASP B 1 56 ? 14.57 -15.711 -16.391 1 97.81 56 ASP B C 1
ATOM 1598 O O . ASP B 1 56 ? 14.281 -14.562 -16.047 1 97.81 56 ASP B O 1
ATOM 1602 N N . PHE B 1 57 ? 14.344 -16.766 -15.609 1 97.69 57 PHE B N 1
ATOM 1603 C CA . PHE B 1 57 ? 13.602 -16.625 -14.359 1 97.69 57 PHE B CA 1
ATOM 1604 C C . PHE B 1 57 ? 14.344 -15.711 -13.391 1 97.69 57 PHE B C 1
ATOM 1606 O O . PHE B 1 57 ? 13.727 -14.969 -12.633 1 97.69 57 PHE B O 1
ATOM 1613 N N . LYS B 1 58 ? 15.617 -15.719 -13.406 1 97.94 58 LYS B N 1
ATOM 1614 C CA . LYS B 1 58 ? 16.391 -14.867 -12.5 1 97.94 58 LYS B CA 1
ATOM 1615 C C . LYS B 1 58 ? 16.156 -13.391 -12.805 1 97.94 58 LYS B C 1
ATOM 1617 O O . LYS B 1 58 ? 16.109 -12.562 -11.891 1 97.94 58 LYS B O 1
ATOM 1622 N N . LEU B 1 59 ? 16.094 -13.062 -14.078 1 98.31 59 LEU B N 1
ATOM 1623 C CA . LEU B 1 59 ? 15.836 -11.68 -14.477 1 98.31 59 LEU B CA 1
ATOM 1624 C C . LEU B 1 59 ? 14.453 -11.234 -14.023 1 98.31 59 LEU B C 1
ATOM 1626 O O . LEU B 1 59 ? 14.297 -10.148 -13.469 1 98.31 59 LEU B O 1
ATOM 1630 N N . PHE B 1 60 ? 13.484 -12.062 -14.25 1 98.69 60 PHE B N 1
ATOM 1631 C CA . PHE B 1 60 ? 12.141 -11.758 -13.781 1 98.69 60 PHE B CA 1
ATOM 1632 C C . PHE B 1 60 ? 12.117 -11.586 -12.273 1 98.69 60 PHE B C 1
ATOM 1634 O O . PHE B 1 60 ? 11.531 -10.625 -11.758 1 98.69 60 PHE B O 1
ATOM 1641 N N . ASN B 1 61 ? 12.695 -12.5 -11.531 1 98.5 61 ASN B N 1
ATOM 1642 C CA . ASN B 1 61 ? 12.664 -12.5 -10.07 1 98.5 61 ASN B CA 1
ATOM 1643 C C . ASN B 1 61 ? 13.352 -11.258 -9.508 1 98.5 61 ASN B C 1
ATOM 1645 O O . ASN B 1 61 ? 12.969 -10.766 -8.445 1 98.5 61 ASN B O 1
ATOM 1649 N N . CYS B 1 62 ? 14.32 -10.75 -10.219 1 98.69 62 CYS B N 1
ATOM 1650 C CA . CYS B 1 62 ? 14.953 -9.516 -9.789 1 98.69 62 CYS B CA 1
ATOM 1651 C C . CYS B 1 62 ? 13.961 -8.359 -9.797 1 98.69 62 CYS B C 1
ATOM 1653 O O . CYS B 1 62 ? 13.906 -7.57 -8.852 1 98.69 62 CYS B O 1
ATOM 1655 N N . VAL B 1 63 ? 13.18 -8.234 -10.859 1 98.62 63 VAL B N 1
ATOM 1656 C CA . VAL B 1 63 ? 12.18 -7.18 -10.953 1 98.62 63 VAL B CA 1
ATOM 1657 C C . VAL B 1 63 ? 11.125 -7.371 -9.867 1 98.62 63 VAL B C 1
ATOM 1659 O O . VAL B 1 63 ? 10.797 -6.434 -9.133 1 98.62 63 VAL B O 1
ATOM 1662 N N . GLN B 1 64 ? 10.68 -8.602 -9.719 1 98.56 64 GLN B N 1
ATOM 1663 C CA . GLN B 1 64 ? 9.656 -8.938 -8.734 1 98.56 64 GLN B CA 1
ATOM 1664 C C . GLN B 1 64 ? 10.148 -8.664 -7.316 1 98.56 64 GLN B C 1
ATOM 1666 O O . GLN B 1 64 ? 9.438 -8.047 -6.52 1 98.56 64 GLN B O 1
ATOM 1671 N N . ARG B 1 65 ? 11.32 -9.102 -7.004 1 98.5 65 ARG B N 1
ATOM 1672 C CA . ARG B 1 65 ? 11.875 -8.938 -5.664 1 98.5 65 ARG B CA 1
ATOM 1673 C C . ARG B 1 65 ? 12.078 -7.461 -5.34 1 98.5 65 ARG B C 1
ATOM 1675 O O . ARG B 1 65 ? 11.859 -7.039 -4.199 1 98.5 65 ARG B O 1
ATOM 1682 N N . GLY B 1 66 ? 12.531 -6.734 -6.34 1 98.19 66 GLY B N 1
ATOM 1683 C CA . GLY B 1 66 ? 12.648 -5.297 -6.133 1 98.19 66 GLY B CA 1
ATOM 1684 C C . GLY B 1 66 ? 11.344 -4.652 -5.688 1 98.19 66 GLY B C 1
ATOM 1685 O O . GLY B 1 66 ? 11.328 -3.883 -4.727 1 98.19 66 GLY B O 1
ATOM 1686 N N . HIS B 1 67 ? 10.281 -5.004 -6.348 1 98.75 67 HIS B N 1
ATOM 1687 C CA . HIS B 1 67 ? 8.977 -4.469 -5.977 1 98.75 67 HIS B CA 1
ATOM 1688 C C . HIS B 1 67 ? 8.547 -4.969 -4.602 1 98.75 67 HIS B C 1
ATOM 1690 O O . HIS B 1 67 ? 8.141 -4.18 -3.748 1 98.75 67 HIS B O 1
ATOM 1696 N N . GLN B 1 68 ? 8.703 -6.273 -4.355 1 98.19 68 GLN B N 1
ATOM 1697 C CA . GLN B 1 68 ? 8.289 -6.852 -3.082 1 98.19 68 GLN B CA 1
ATOM 1698 C C . GLN B 1 68 ? 9.055 -6.223 -1.919 1 98.19 68 GLN B C 1
ATOM 1700 O O . GLN B 1 68 ? 8.484 -5.996 -0.848 1 98.19 68 GLN B O 1
ATOM 1705 N N . ASN B 1 69 ? 10.305 -5.969 -2.117 1 97.81 69 ASN B N 1
ATOM 1706 C CA . ASN B 1 69 ? 11.102 -5.32 -1.078 1 97.81 69 ASN B CA 1
ATOM 1707 C C . ASN B 1 69 ? 10.531 -3.951 -0.715 1 97.81 69 ASN B C 1
ATOM 1709 O O . ASN B 1 69 ? 10.508 -3.576 0.458 1 97.81 69 ASN B O 1
ATOM 1713 N N . SER B 1 70 ? 10.125 -3.229 -1.729 1 98.19 70 SER B N 1
ATOM 1714 C CA . SER B 1 70 ? 9.547 -1.913 -1.475 1 98.19 70 SER B CA 1
ATOM 1715 C C . SER B 1 70 ? 8.273 -2.021 -0.635 1 98.19 70 SER B C 1
ATOM 1717 O O . SER B 1 70 ? 8.008 -1.163 0.209 1 98.19 70 SER B O 1
ATOM 1719 N N . LEU B 1 71 ? 7.477 -3.045 -0.853 1 98.38 71 LEU B N 1
ATOM 1720 C CA . LEU B 1 71 ? 6.227 -3.248 -0.129 1 98.38 71 LEU B CA 1
ATOM 1721 C C . LEU B 1 71 ? 6.492 -3.568 1.338 1 98.38 71 LEU B C 1
ATOM 1723 O O . LEU B 1 71 ? 5.688 -3.229 2.209 1 98.38 71 LEU B O 1
ATOM 1727 N N . GLU B 1 72 ? 7.617 -4.125 1.682 1 97.5 72 GLU B N 1
ATOM 1728 C CA . GLU B 1 72 ? 7.98 -4.504 3.043 1 97.5 72 GLU B CA 1
ATOM 1729 C C . GLU B 1 72 ? 8.156 -3.277 3.934 1 97.5 72 GLU B C 1
ATOM 1731 O O . GLU B 1 72 ? 7.867 -3.324 5.129 1 97.5 72 GLU B O 1
ATOM 1736 N N . THR B 1 73 ? 8.594 -2.242 3.381 1 97.69 73 THR B N 1
ATOM 1737 C CA . THR B 1 73 ? 8.914 -1.061 4.176 1 97.69 73 THR B CA 1
ATOM 1738 C C . THR B 1 73 ? 7.816 -0.008 4.043 1 97.69 73 THR B C 1
ATOM 1740 O O . THR B 1 73 ? 7.812 0.986 4.773 1 97.69 73 THR B O 1
ATOM 1743 N N . LEU B 1 74 ? 6.891 -0.271 3.246 1 98.31 74 LEU B N 1
ATOM 1744 C CA . LEU B 1 74 ? 5.906 0.724 2.844 1 98.31 74 LEU B CA 1
ATOM 1745 C C . LEU B 1 74 ? 5.082 1.186 4.039 1 98.31 74 LEU B C 1
ATOM 1747 O O . LEU B 1 74 ? 4.926 2.389 4.266 1 98.31 74 LEU B O 1
ATOM 1751 N N . PRO B 1 75 ? 4.539 0.281 4.938 1 98.25 75 PRO B N 1
ATOM 1752 C CA . PRO B 1 75 ? 3.744 0.743 6.078 1 98.25 75 PRO B CA 1
ATOM 1753 C C . PRO B 1 75 ? 4.559 1.582 7.062 1 98.25 75 PRO B C 1
ATOM 1755 O O . PRO B 1 75 ? 4.047 2.561 7.613 1 98.25 75 PRO B O 1
ATOM 1758 N N . ILE B 1 76 ? 5.75 1.186 7.266 1 98.56 76 ILE B N 1
ATOM 1759 C CA . ILE B 1 76 ? 6.637 1.921 8.156 1 98.56 76 ILE B CA 1
ATOM 1760 C C . ILE B 1 76 ? 6.84 3.34 7.633 1 98.56 76 ILE B C 1
ATOM 1762 O O . ILE B 1 76 ? 6.668 4.312 8.375 1 98.56 76 ILE B O 1
ATOM 1766 N N . PHE B 1 77 ? 7.199 3.447 6.363 1 98.88 77 PHE B N 1
ATOM 1767 C CA . PHE B 1 77 ? 7.434 4.734 5.719 1 98.88 77 PHE B CA 1
ATOM 1768 C C . PHE B 1 77 ? 6.207 5.629 5.836 1 98.88 77 PHE B C 1
ATOM 1770 O O . PHE B 1 77 ? 6.312 6.789 6.246 1 98.88 77 PHE B O 1
ATOM 1777 N N . PHE B 1 78 ? 5.012 5.09 5.578 1 98.81 78 PHE B N 1
ATOM 1778 C CA . PHE B 1 78 ? 3.775 5.863 5.574 1 98.81 78 PHE B CA 1
ATOM 1779 C C . PHE B 1 78 ? 3.438 6.348 6.977 1 98.81 78 PHE B C 1
ATOM 1781 O O . PHE B 1 78 ? 3.1 7.52 7.172 1 98.81 78 PHE B O 1
ATOM 1788 N N . VAL B 1 79 ? 3.598 5.504 7.969 1 98.88 79 VAL B N 1
ATOM 1789 C CA . VAL B 1 79 ? 3.221 5.875 9.328 1 98.88 79 VAL B CA 1
ATOM 1790 C C . VAL B 1 79 ? 4.172 6.949 9.852 1 98.88 79 VAL B C 1
ATOM 1792 O O . VAL B 1 79 ? 3.734 7.938 10.445 1 98.88 79 VAL B O 1
ATOM 1795 N N . LEU B 1 80 ? 5.43 6.758 9.602 1 98.94 80 LEU B N 1
ATOM 1796 C CA . LEU B 1 80 ? 6.414 7.719 10.078 1 98.94 80 LEU B CA 1
ATOM 1797 C C . LEU B 1 80 ? 6.219 9.078 9.414 1 98.94 80 LEU B C 1
ATOM 1799 O O . LEU B 1 80 ? 6.398 10.117 10.047 1 98.94 80 LEU B O 1
ATOM 1803 N N . MET B 1 81 ? 5.863 9.078 8.141 1 98.94 81 MET B N 1
ATOM 1804 C CA . MET B 1 81 ? 5.609 10.32 7.422 1 98.94 81 MET B CA 1
ATOM 1805 C C . MET B 1 81 ? 4.391 11.039 7.992 1 98.94 81 MET B C 1
ATOM 1807 O O . MET B 1 81 ? 4.457 12.234 8.297 1 98.94 81 MET B O 1
ATOM 1811 N N . VAL B 1 82 ? 3.248 10.344 8.156 1 98.88 82 VAL B N 1
ATOM 1812 C CA . VAL B 1 82 ? 1.975 10.938 8.555 1 98.88 82 VAL B CA 1
ATOM 1813 C C . VAL B 1 82 ? 2.078 11.477 9.977 1 98.88 82 VAL B C 1
ATOM 1815 O O . VAL B 1 82 ? 1.651 12.602 10.25 1 98.88 82 VAL B O 1
ATOM 1818 N N . VAL B 1 83 ? 2.723 10.734 10.852 1 98.75 83 VAL B N 1
ATOM 1819 C CA . VAL B 1 83 ? 2.768 11.117 12.258 1 98.75 83 VAL B CA 1
ATOM 1820 C C . VAL B 1 83 ? 3.871 12.148 12.484 1 98.75 83 VAL B C 1
ATOM 1822 O O . VAL B 1 83 ? 3.631 13.211 13.062 1 98.75 83 VAL B O 1
ATOM 1825 N N . GLY B 1 84 ? 5.016 11.859 11.977 1 98.81 84 GLY B N 1
ATOM 1826 C CA . GLY B 1 84 ? 6.117 12.797 12.148 1 98.81 84 GLY B CA 1
ATOM 1827 C C . GLY B 1 84 ? 5.855 14.148 11.516 1 98.81 84 GLY B C 1
ATOM 1828 O O . GLY B 1 84 ? 6.32 15.172 12.016 1 98.81 84 GLY B O 1
ATOM 1829 N N . GLY B 1 85 ? 5.105 14.172 10.391 1 98.69 85 GLY B N 1
ATOM 1830 C CA . GLY B 1 85 ? 4.801 15.391 9.656 1 98.69 85 GLY B CA 1
ATOM 1831 C C . GLY B 1 85 ? 3.904 16.344 10.43 1 98.69 85 GLY B C 1
ATOM 1832 O O . GLY B 1 85 ? 3.789 17.516 10.078 1 98.69 85 GLY B O 1
ATOM 1833 N N . LEU B 1 86 ? 3.232 15.805 11.469 1 98.12 86 LEU B N 1
ATOM 1834 C CA . LEU B 1 86 ? 2.369 16.656 12.273 1 98.12 86 LEU B CA 1
ATOM 1835 C C . LEU B 1 86 ? 3.184 17.734 12.992 1 98.12 86 LEU B C 1
ATOM 1837 O O . LEU B 1 86 ? 2.736 18.875 13.125 1 98.12 86 LEU B O 1
ATOM 1841 N N . LYS B 1 87 ? 4.301 17.391 13.461 1 98 87 LYS B N 1
ATOM 1842 C CA . LYS B 1 87 ? 5.129 18.328 14.211 1 98 87 LYS B CA 1
ATOM 1843 C C . LYS B 1 87 ? 6.242 18.891 13.328 1 98 87 LYS B C 1
ATOM 1845 O O . LYS B 1 87 ? 6.582 20.078 13.438 1 98 87 LYS B O 1
ATOM 1850 N N . HIS B 1 88 ? 6.82 18.078 12.477 1 98.56 88 HIS B N 1
ATOM 1851 C CA . HIS B 1 88 ? 7.961 18.5 11.664 1 98.56 88 HIS B CA 1
ATOM 1852 C C . HIS B 1 88 ? 7.707 18.234 10.18 1 98.56 88 HIS B C 1
ATOM 1854 O O . HIS B 1 88 ? 8.43 17.438 9.555 1 98.56 88 HIS B O 1
ATOM 1860 N N . PRO B 1 89 ? 6.828 18.922 9.562 1 98.62 89 PRO B N 1
ATOM 1861 C CA . PRO B 1 89 ? 6.434 18.609 8.188 1 98.62 89 PRO B CA 1
ATOM 1862 C C . PRO B 1 89 ? 7.555 18.875 7.184 1 98.62 89 PRO B C 1
ATOM 1864 O O . PRO B 1 89 ? 7.703 18.125 6.215 1 98.62 89 PRO B O 1
ATOM 1867 N N . LEU B 1 90 ? 8.391 19.906 7.379 1 98.75 90 LEU B N 1
ATOM 1868 C CA . LEU B 1 90 ? 9.414 20.219 6.391 1 98.75 90 LEU B CA 1
ATOM 1869 C C . LEU B 1 90 ? 10.539 19.188 6.426 1 98.75 90 LEU B C 1
ATOM 1871 O O . LEU B 1 90 ? 10.977 18.703 5.379 1 98.75 90 LEU B O 1
ATOM 1875 N N . ILE B 1 91 ? 11 18.844 7.652 1 98.81 91 ILE B N 1
ATOM 1876 C CA . ILE B 1 91 ? 12.062 17.859 7.785 1 98.81 91 ILE B CA 1
ATOM 1877 C C . ILE B 1 91 ? 11.578 16.5 7.262 1 98.81 91 ILE B C 1
ATOM 1879 O O . ILE B 1 91 ? 12.281 15.844 6.496 1 98.81 91 ILE B O 1
ATOM 1883 N N . CYS B 1 92 ? 10.375 16.094 7.629 1 98.88 92 CYS B N 1
ATOM 1884 C CA . CYS B 1 92 ? 9.812 14.836 7.164 1 98.88 92 CYS B CA 1
ATOM 1885 C C . CYS B 1 92 ? 9.625 14.844 5.652 1 98.88 92 CYS B C 1
ATOM 1887 O O . CYS B 1 92 ? 9.859 13.836 4.984 1 98.88 92 CYS B O 1
ATOM 1889 N N . SER B 1 93 ? 9.234 15.992 5.117 1 98.81 93 SER B N 1
ATOM 1890 C CA . SER B 1 93 ? 9.055 16.078 3.672 1 98.81 93 SER B CA 1
ATOM 1891 C C . SER B 1 93 ? 10.375 15.898 2.936 1 98.81 93 SER B C 1
ATOM 1893 O O . SER B 1 93 ? 10.43 15.211 1.913 1 98.81 93 SER B O 1
ATOM 1895 N N . GLY B 1 94 ? 11.414 16.547 3.414 1 98.88 94 GLY B N 1
ATOM 1896 C CA . GLY B 1 94 ? 12.727 16.359 2.812 1 98.88 94 GLY B CA 1
ATOM 1897 C C . GLY B 1 94 ? 13.203 14.914 2.861 1 98.88 94 GLY B C 1
ATOM 1898 O O . GLY B 1 94 ? 13.648 14.367 1.852 1 98.88 94 GLY B O 1
ATOM 1899 N N . LEU B 1 95 ? 13.109 14.281 4.004 1 98.88 95 LEU B N 1
ATOM 1900 C CA . LEU B 1 95 ? 13.484 12.883 4.172 1 98.88 95 LEU B CA 1
ATOM 1901 C C . LEU B 1 95 ? 12.617 11.977 3.307 1 98.88 95 LEU B C 1
ATOM 1903 O O . LEU B 1 95 ? 13.109 11.008 2.717 1 98.88 95 LEU B O 1
ATOM 1907 N N . GLY B 1 96 ? 11.305 12.25 3.234 1 98.88 96 GLY B N 1
ATOM 1908 C CA . GLY B 1 96 ? 10.391 11.469 2.42 1 98.88 96 GLY B CA 1
ATOM 1909 C C . GLY B 1 96 ? 10.711 11.523 0.939 1 98.88 96 GLY B C 1
ATOM 1910 O O . GLY B 1 96 ? 10.672 10.5 0.251 1 98.88 96 GLY B O 1
ATOM 1911 N N . LEU B 1 97 ? 11.008 12.742 0.468 1 98.75 97 LEU B N 1
ATOM 1912 C CA . LEU B 1 97 ? 11.422 12.875 -0.925 1 98.75 97 LEU B CA 1
ATOM 1913 C C . LEU B 1 97 ? 12.703 12.094 -1.193 1 98.75 97 LEU B C 1
ATOM 1915 O O . LEU B 1 97 ? 12.812 11.414 -2.215 1 98.75 97 LEU B O 1
ATOM 1919 N N . GLY B 1 98 ? 13.656 12.242 -0.275 1 98.75 98 GLY B N 1
ATOM 1920 C CA . GLY B 1 98 ? 14.875 11.453 -0.394 1 98.75 98 GLY B CA 1
ATOM 1921 C C . GLY B 1 98 ? 14.609 9.953 -0.432 1 98.75 98 GLY B C 1
ATOM 1922 O O . GLY B 1 98 ? 15.211 9.234 -1.226 1 98.75 98 GLY B O 1
ATOM 1923 N N . TYR B 1 99 ? 13.75 9.445 0.424 1 98.88 99 TYR B N 1
ATOM 1924 C CA . TYR B 1 99 ? 13.375 8.039 0.465 1 98.88 99 TYR B CA 1
ATOM 1925 C C . TYR B 1 99 ? 12.781 7.594 -0.867 1 98.88 99 TYR B C 1
ATOM 1927 O O . TYR B 1 99 ? 13.172 6.562 -1.415 1 98.88 99 TYR B O 1
ATOM 1935 N N . THR B 1 100 ? 11.875 8.414 -1.388 1 98.88 100 THR B N 1
ATOM 1936 C CA . THR B 1 100 ? 11.18 8.062 -2.621 1 98.88 100 THR B CA 1
ATOM 1937 C C . THR B 1 100 ? 12.156 7.992 -3.791 1 98.88 100 THR B C 1
ATOM 1939 O O . THR B 1 100 ? 12.125 7.043 -4.578 1 98.88 100 THR B O 1
ATOM 1942 N N . VAL B 1 101 ? 13.031 8.938 -3.9 1 98.75 101 VAL B N 1
ATOM 1943 C CA . VAL B 1 101 ? 14.016 8.969 -4.977 1 98.75 101 VAL B CA 1
ATOM 1944 C C . VAL B 1 101 ? 14.969 7.785 -4.844 1 98.75 101 VAL B C 1
ATOM 1946 O O . VAL B 1 101 ? 15.25 7.086 -5.824 1 98.75 101 VAL B O 1
ATOM 1949 N N . SER B 1 102 ? 15.453 7.547 -3.684 1 98.69 102 SER B N 1
ATOM 1950 C CA . SER B 1 102 ? 16.375 6.434 -3.475 1 98.69 102 SER B CA 1
ATOM 1951 C C . SER B 1 102 ? 15.68 5.094 -3.691 1 98.69 102 SER B C 1
ATOM 1953 O O . SER B 1 102 ? 16.297 4.137 -4.164 1 98.69 102 SER B O 1
ATOM 1955 N N . ARG B 1 103 ? 14.414 5.012 -3.311 1 98.62 103 ARG B N 1
ATOM 1956 C CA . ARG B 1 103 ? 13.648 3.797 -3.545 1 98.62 103 ARG B CA 1
ATOM 1957 C C . ARG B 1 103 ? 13.523 3.506 -5.035 1 98.62 103 ARG B C 1
ATOM 1959 O O . ARG B 1 103 ? 13.594 2.35 -5.457 1 98.62 103 ARG B O 1
ATOM 1966 N N . PHE B 1 104 ? 13.312 4.559 -5.848 1 98.81 104 PHE B N 1
ATOM 1967 C CA . PHE B 1 104 ? 13.289 4.406 -7.297 1 98.81 104 PHE B CA 1
ATOM 1968 C C . PHE B 1 104 ? 14.578 3.777 -7.797 1 98.81 104 PHE B C 1
ATOM 1970 O O . PHE B 1 104 ? 14.555 2.82 -8.578 1 98.81 104 PHE B O 1
ATOM 1977 N N . PHE B 1 105 ? 15.648 4.227 -7.297 1 98.62 105 PHE B N 1
ATOM 1978 C CA . PHE B 1 105 ? 16.938 3.723 -7.762 1 98.62 105 PHE B CA 1
ATOM 1979 C C . PHE B 1 105 ? 17.219 2.342 -7.18 1 98.62 105 PHE B C 1
ATOM 1981 O O . PHE B 1 105 ? 17.875 1.519 -7.816 1 98.62 105 PHE B O 1
ATOM 1988 N N . TYR B 1 106 ? 16.766 2.08 -5.957 1 98.5 106 TYR B N 1
ATOM 1989 C CA . TYR B 1 106 ? 16.844 0.73 -5.414 1 98.5 106 TYR B CA 1
ATOM 1990 C C . TYR B 1 106 ? 16.141 -0.271 -6.324 1 98.5 106 TYR B C 1
ATOM 1992 O O . TYR B 1 106 ? 16.719 -1.304 -6.68 1 98.5 106 TYR B O 1
ATOM 2000 N N . PHE B 1 107 ? 14.977 0.091 -6.758 1 98.75 107 PHE B N 1
ATOM 2001 C CA . PHE B 1 107 ? 14.18 -0.79 -7.602 1 98.75 107 PHE B CA 1
ATOM 2002 C C . PHE B 1 107 ? 14.828 -0.964 -8.969 1 98.75 107 PHE B C 1
ATOM 2004 O O . PHE B 1 107 ? 14.977 -2.088 -9.453 1 98.75 107 PHE B O 1
ATOM 2011 N N . THR B 1 108 ? 15.234 0.157 -9.648 1 98.56 108 THR B N 1
ATOM 2012 C CA . THR B 1 108 ? 15.789 0.068 -11 1 98.56 108 THR B CA 1
ATOM 2013 C C . THR B 1 108 ? 17.141 -0.644 -10.977 1 98.56 108 THR B C 1
ATOM 2015 O O . THR B 1 108 ? 17.469 -1.389 -11.906 1 98.56 108 THR B O 1
ATOM 2018 N N . GLY B 1 109 ? 17.859 -0.421 -9.922 1 98.19 109 GLY B N 1
ATOM 2019 C CA . GLY B 1 109 ? 19.094 -1.162 -9.773 1 98.19 109 GLY B CA 1
ATOM 2020 C C . GLY B 1 109 ? 18.891 -2.656 -9.625 1 98.19 109 GLY B C 1
ATOM 2021 O O . GLY B 1 109 ? 19.594 -3.455 -10.25 1 98.19 109 GLY B O 1
ATOM 2022 N N . TYR B 1 110 ? 17.938 -3.008 -8.773 1 97.5 110 TYR B N 1
ATOM 2023 C CA . TYR B 1 110 ? 17.562 -4.41 -8.617 1 97.5 110 TYR B CA 1
ATOM 2024 C C . TYR B 1 110 ? 17.125 -5.008 -9.945 1 97.5 110 TYR B C 1
ATOM 2026 O O . TYR B 1 110 ? 17.516 -6.117 -10.297 1 97.5 110 TYR B O 1
ATOM 2034 N N . SER B 1 111 ? 16.391 -4.277 -10.719 1 98 111 SER B N 1
ATOM 2035 C CA . SER B 1 111 ? 15.719 -4.734 -11.93 1 98 111 SER B CA 1
ATOM 2036 C C . SER B 1 111 ? 16.703 -4.891 -13.086 1 98 111 SER B C 1
ATOM 2038 O O . SER B 1 111 ? 16.344 -5.355 -14.164 1 98 111 SER B O 1
ATOM 2040 N N . SER B 1 112 ? 17.938 -4.559 -12.914 1 96.88 112 SER B N 1
ATOM 2041 C CA . SER B 1 112 ? 18.953 -4.699 -13.953 1 96.88 112 SER B CA 1
ATOM 2042 C C . SER B 1 112 ? 19.328 -6.164 -14.172 1 96.88 112 SER B C 1
ATOM 2044 O O . SER B 1 112 ? 19.938 -6.512 -15.18 1 96.88 112 SER B O 1
ATOM 2046 N N . GLY B 1 113 ? 18.984 -6.988 -13.219 1 96.81 113 GLY B N 1
ATOM 2047 C C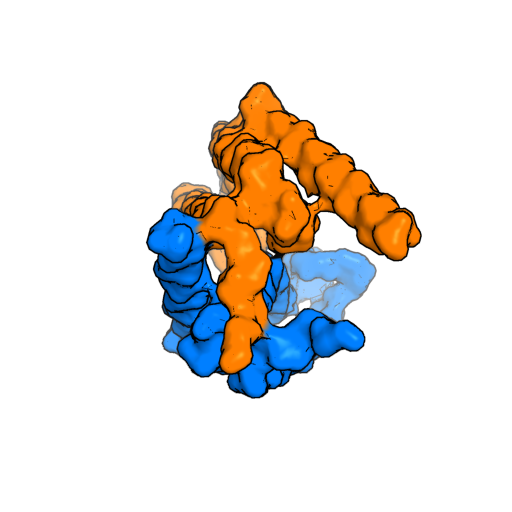A . GLY B 1 113 ? 19.359 -8.398 -13.281 1 96.81 113 GLY B CA 1
ATOM 2048 C C . GLY B 1 113 ? 20.453 -8.773 -12.305 1 96.81 113 GLY B C 1
ATOM 2049 O O . GLY B 1 113 ? 20.672 -9.953 -12.039 1 96.81 113 GLY B O 1
ATOM 2050 N N . ASP B 1 114 ? 21.109 -7.789 -11.766 1 96.5 114 ASP B N 1
ATOM 2051 C CA . ASP B 1 114 ? 22.125 -7.965 -10.727 1 96.5 114 ASP B CA 1
ATOM 2052 C C . ASP B 1 114 ? 21.703 -7.27 -9.43 1 96.5 114 ASP B C 1
ATOM 2054 O O . ASP B 1 114 ? 21.781 -6.043 -9.336 1 96.5 114 ASP B O 1
ATOM 2058 N N . PRO B 1 115 ? 21.328 -8.023 -8.398 1 96.44 115 PRO B N 1
ATOM 2059 C CA . PRO B 1 115 ? 20.828 -7.441 -7.156 1 96.44 115 PRO B CA 1
ATOM 2060 C C . PRO B 1 115 ? 21.781 -6.422 -6.547 1 96.44 115 PRO B C 1
ATOM 2062 O O . PRO B 1 115 ? 21.344 -5.523 -5.82 1 96.44 115 PRO B O 1
ATOM 2065 N N . LYS B 1 116 ? 23.078 -6.516 -6.836 1 96.81 116 LYS B N 1
ATOM 2066 C CA . LYS B 1 116 ? 24.031 -5.578 -6.277 1 96.81 116 LYS B CA 1
ATOM 2067 C C . LYS B 1 116 ? 23.812 -4.168 -6.812 1 96.81 116 LYS B C 1
ATOM 2069 O O . LYS B 1 116 ? 24.203 -3.186 -6.18 1 96.81 116 LYS B O 1
ATOM 2074 N N . GLY B 1 117 ? 23.188 -4.055 -7.898 1 96.88 117 GLY B N 1
ATOM 2075 C CA . GLY B 1 117 ? 22.891 -2.77 -8.516 1 96.88 117 GLY B CA 1
ATOM 2076 C C . GLY B 1 117 ? 21.938 -1.919 -7.691 1 96.88 117 GLY B C 1
ATOM 2077 O O . GLY B 1 117 ? 21.844 -0.709 -7.906 1 96.88 117 GLY B O 1
ATOM 2078 N N . ARG B 1 118 ? 21.281 -2.451 -6.664 1 97.31 118 ARG B N 1
ATOM 2079 C CA . ARG B 1 118 ? 20.266 -1.755 -5.883 1 97.31 118 ARG B CA 1
ATOM 2080 C C . ARG B 1 118 ? 20.906 -0.817 -4.867 1 97.31 118 ARG B C 1
ATOM 2082 O O . ARG B 1 118 ? 20.266 0.119 -4.383 1 97.31 118 ARG B O 1
ATOM 2089 N N . LEU B 1 119 ? 22.188 -0.921 -4.625 1 96.25 119 LEU B N 1
ATOM 2090 C CA . LEU B 1 119 ? 22.734 -0.362 -3.396 1 96.25 119 LEU B CA 1
ATOM 2091 C C . LEU B 1 119 ? 23.328 1.021 -3.646 1 96.25 119 LEU B C 1
ATOM 2093 O O . LEU B 1 119 ? 23.172 1.928 -2.826 1 96.25 119 LEU B O 1
ATOM 2097 N N . PRO B 1 120 ? 24.062 1.333 -4.77 1 94 120 PRO B N 1
ATOM 2098 C CA . PRO B 1 120 ? 24.828 2.582 -4.871 1 94 120 PRO B CA 1
ATOM 2099 C C . PRO B 1 120 ? 23.984 3.814 -4.562 1 94 120 PRO B C 1
ATOM 2101 O O . PRO B 1 120 ? 24.391 4.656 -3.758 1 94 120 PRO B O 1
ATOM 2104 N N . ILE B 1 121 ? 22.812 4.008 -5.094 1 94.88 121 ILE B N 1
ATOM 2105 C CA . ILE B 1 121 ? 21.906 5.109 -4.777 1 94.88 121 ILE B CA 1
ATOM 2106 C C . ILE B 1 121 ? 20.734 4.598 -3.939 1 94.88 121 ILE B C 1
ATOM 2108 O O . ILE B 1 121 ? 20.312 5.254 -2.984 1 94.88 121 ILE B O 1
ATOM 2112 N N . GLY B 1 122 ? 20.375 3.406 -4.117 1 96.38 122 GLY B N 1
ATOM 2113 C CA . GLY B 1 122 ? 19.234 2.812 -3.461 1 96.38 122 GLY B CA 1
ATOM 2114 C C . GLY B 1 122 ? 19.438 2.572 -1.979 1 96.38 122 GLY B C 1
ATOM 2115 O O . GLY B 1 122 ? 18.5 2.6 -1.194 1 96.38 122 GLY B O 1
ATOM 2116 N N . GLY B 1 123 ? 20.609 2.385 -1.623 1 95.25 123 GLY B N 1
ATOM 2117 C CA . GLY B 1 123 ? 20.922 2.156 -0.221 1 95.25 123 GLY B CA 1
ATOM 2118 C C . GLY B 1 123 ? 20.578 3.344 0.664 1 95.25 123 GLY B C 1
ATOM 2119 O O . GLY B 1 123 ? 20.422 3.193 1.876 1 95.25 123 GLY B O 1
ATOM 2120 N N . LEU B 1 124 ? 20.469 4.496 0.12 1 96.81 124 LEU B N 1
ATOM 2121 C CA . LEU B 1 124 ? 20.188 5.719 0.86 1 96.81 124 LEU B CA 1
ATOM 2122 C C . LEU B 1 124 ? 18.766 5.703 1.406 1 96.81 124 LEU B C 1
ATOM 2124 O O . LEU B 1 124 ? 18.422 6.504 2.279 1 96.81 124 LEU B O 1
ATOM 2128 N N . ASN B 1 125 ? 17.969 4.824 0.918 1 97.06 125 ASN B N 1
ATOM 2129 C CA . ASN B 1 125 ? 16.609 4.75 1.451 1 97.06 125 ASN B CA 1
ATOM 2130 C C . ASN B 1 125 ? 16.609 4.375 2.93 1 97.06 125 ASN B C 1
ATOM 2132 O O . ASN B 1 125 ? 15.766 4.848 3.693 1 97.06 125 ASN B O 1
ATOM 2136 N N . SER B 1 126 ? 17.562 3.559 3.352 1 97.44 126 SER B N 1
ATOM 2137 C CA . SER B 1 126 ? 17.672 3.182 4.758 1 97.44 126 SER B CA 1
ATOM 2138 C C . SER B 1 126 ? 18.047 4.379 5.625 1 97.44 126 SER B C 1
ATOM 2140 O O . SER B 1 126 ? 17.562 4.496 6.758 1 97.44 126 SER B O 1
ATOM 2142 N N . ILE B 1 127 ? 18.828 5.25 5.105 1 98 127 ILE B N 1
ATOM 2143 C CA . ILE B 1 127 ? 19.219 6.453 5.828 1 98 127 ILE B CA 1
ATOM 2144 C C . ILE B 1 127 ? 18 7.355 6.023 1 98 127 ILE B C 1
ATOM 2146 O O . ILE B 1 127 ? 17.797 7.906 7.109 1 98 127 ILE B O 1
ATOM 2150 N N . ALA B 1 128 ? 17.234 7.461 4.977 1 98.62 128 ALA B N 1
ATOM 2151 C CA . ALA B 1 128 ? 16.016 8.266 5.062 1 98.62 128 ALA B CA 1
ATOM 2152 C C . ALA B 1 128 ? 15.07 7.7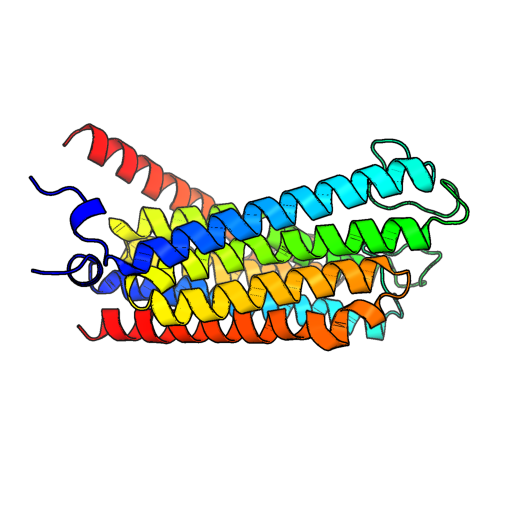15 6.125 1 98.62 128 ALA B C 1
ATOM 2154 O O . ALA B 1 128 ? 14.508 8.469 6.914 1 98.62 128 ALA B O 1
ATOM 2155 N N . ILE B 1 129 ? 14.906 6.387 6.219 1 98.75 129 ILE B N 1
ATOM 2156 C CA . ILE B 1 129 ? 14.023 5.754 7.195 1 98.75 129 ILE B CA 1
ATOM 2157 C C . ILE B 1 129 ? 14.562 5.992 8.609 1 98.75 129 ILE B C 1
ATOM 2159 O O . ILE B 1 129 ? 13.805 6.324 9.516 1 98.75 129 ILE B O 1
ATOM 2163 N N . ILE B 1 130 ? 15.836 5.852 8.773 1 98.75 130 ILE B N 1
ATOM 2164 C CA . ILE B 1 130 ? 16.453 6.094 10.07 1 98.75 130 ILE B CA 1
ATOM 2165 C C . ILE B 1 130 ? 16.203 7.543 10.492 1 98.75 130 ILE B C 1
ATOM 2167 O O . ILE B 1 130 ? 15.875 7.816 11.648 1 98.75 130 ILE B O 1
ATOM 2171 N N . GLY B 1 131 ? 16.391 8.484 9.547 1 98.81 131 GLY B N 1
ATOM 2172 C CA . GLY B 1 131 ? 16.062 9.875 9.828 1 98.81 131 GLY B CA 1
ATOM 2173 C C . GLY B 1 131 ? 14.633 10.078 10.273 1 98.81 131 GLY B C 1
ATOM 2174 O O . GLY B 1 131 ? 14.383 10.797 11.25 1 98.81 131 GLY B O 1
ATOM 2175 N N . LEU B 1 132 ? 13.695 9.438 9.617 1 98.94 132 LEU B N 1
ATOM 2176 C CA . LEU B 1 132 ? 12.281 9.555 9.969 1 98.94 132 LEU B CA 1
ATOM 2177 C C . LEU B 1 132 ? 12.016 8.961 11.352 1 98.94 132 LEU B C 1
ATOM 2179 O O . LEU B 1 132 ? 11.219 9.508 12.125 1 98.94 132 LEU B O 1
ATOM 2183 N N . ILE B 1 133 ? 12.633 7.844 11.656 1 98.94 133 ILE B N 1
ATOM 2184 C CA . ILE B 1 133 ? 12.492 7.215 12.961 1 98.94 133 ILE B CA 1
ATOM 2185 C C . ILE B 1 133 ? 12.953 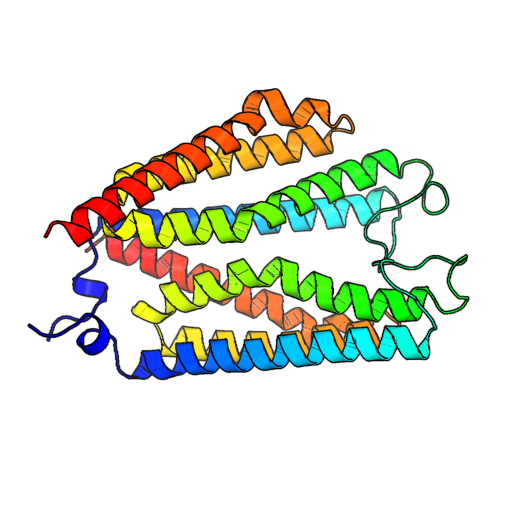8.18 14.055 1 98.94 133 ILE B C 1
ATOM 2187 O O . ILE B 1 133 ? 12.266 8.359 15.062 1 98.94 133 ILE B O 1
ATOM 2191 N N . LEU B 1 134 ? 14.062 8.82 13.828 1 98.88 134 LEU B N 1
ATOM 2192 C CA . LEU B 1 134 ? 14.625 9.734 14.82 1 98.88 134 LEU B CA 1
ATOM 2193 C C . LEU B 1 134 ? 13.719 10.938 15.023 1 98.88 134 LEU B C 1
ATOM 2195 O O . LEU B 1 134 ? 13.523 11.398 16.156 1 98.88 134 LEU B O 1
ATOM 2199 N N . VAL B 1 135 ? 13.211 11.5 13.945 1 98.81 135 VAL B N 1
ATOM 2200 C CA . VAL B 1 135 ? 12.289 12.633 14.031 1 98.81 135 VAL B CA 1
ATOM 2201 C C . VAL B 1 135 ? 11.07 12.242 14.867 1 98.81 135 VAL B C 1
ATOM 2203 O O . VAL B 1 135 ? 10.625 13.016 15.719 1 98.81 135 VAL B O 1
ATOM 2206 N N . ASN B 1 136 ? 10.5 11.031 14.688 1 98.88 136 ASN B N 1
ATOM 2207 C CA . ASN B 1 136 ? 9.336 10.57 15.43 1 98.88 136 ASN B CA 1
ATOM 2208 C C . ASN B 1 136 ? 9.688 10.289 16.891 1 98.88 136 ASN B C 1
ATOM 2210 O O . ASN B 1 136 ? 8.867 10.531 17.781 1 98.88 136 ASN B O 1
ATOM 2214 N N . LEU B 1 137 ? 10.891 9.742 17.094 1 98.81 137 LEU B N 1
ATOM 2215 C CA . LEU B 1 137 ? 11.352 9.516 18.453 1 98.81 137 LEU B CA 1
ATOM 2216 C C . LEU B 1 137 ? 11.383 10.82 19.25 1 98.81 137 LEU B C 1
ATOM 2218 O O . LEU B 1 137 ? 10.867 10.898 20.359 1 98.81 137 LEU B O 1
ATOM 2222 N N . THR B 1 138 ? 11.969 11.891 18.703 1 98.31 138 THR B N 1
ATOM 2223 C CA . THR B 1 138 ? 12.078 13.18 19.375 1 98.31 138 THR B CA 1
ATOM 2224 C C . THR B 1 138 ? 10.695 13.812 19.547 1 98.31 138 THR B C 1
ATOM 2226 O O . THR B 1 138 ? 10.422 14.453 20.562 1 98.31 138 THR B O 1
ATOM 2229 N N . PHE B 1 139 ? 9.797 13.688 18.578 1 98.38 139 PHE B N 1
ATOM 2230 C CA . PHE B 1 139 ? 8.422 14.148 18.688 1 98.38 139 PHE B CA 1
ATOM 2231 C C . PHE B 1 139 ? 7.715 13.484 19.875 1 98.38 139 PHE B C 1
ATOM 2233 O O . PHE B 1 139 ? 7.098 14.156 20.688 1 98.38 139 PHE B O 1
ATOM 2240 N N . GLY B 1 140 ? 7.883 12.086 19.969 1 98.5 140 GLY B N 1
ATOM 2241 C CA . GLY B 1 140 ? 7.281 11.359 21.078 1 98.5 140 GLY B CA 1
ATOM 2242 C C . GLY B 1 140 ? 7.777 11.828 22.438 1 98.5 140 GLY B C 1
ATOM 2243 O O . GLY B 1 140 ? 6.98 12.047 23.359 1 98.5 140 GLY B O 1
ATOM 2244 N N . VAL B 1 141 ? 9 12.016 22.516 1 98.31 141 VAL B N 1
ATOM 2245 C CA . VAL B 1 141 ? 9.602 12.461 23.781 1 98.31 141 VAL B CA 1
ATOM 2246 C C . VAL B 1 141 ? 9.109 13.867 24.109 1 98.31 141 VAL B C 1
ATOM 2248 O O . VAL B 1 141 ? 8.781 14.156 25.266 1 98.31 141 VAL B O 1
ATOM 2251 N N . SER B 1 142 ? 9.047 14.75 23.141 1 98 142 SER B N 1
ATOM 2252 C CA . SER B 1 142 ? 8.602 16.125 23.344 1 98 142 SER B CA 1
ATOM 2253 C C . SER B 1 142 ? 7.16 16.172 23.844 1 98 142 SER B C 1
ATOM 2255 O O . SER B 1 142 ? 6.801 17.031 24.656 1 98 142 SER B O 1
ATOM 2257 N N . LEU B 1 143 ? 6.254 15.297 23.359 1 96.31 143 LEU B N 1
ATOM 2258 C CA . LEU B 1 143 ? 4.863 15.242 23.812 1 96.31 143 LEU B CA 1
ATOM 2259 C C . LEU B 1 143 ? 4.773 14.844 25.281 1 96.31 143 LEU B C 1
ATOM 2261 O O . LEU B 1 143 ? 3.969 15.398 26.031 1 96.31 143 LEU B O 1
ATOM 2265 N N . LEU B 1 144 ? 5.652 13.906 25.656 1 97 144 LEU B N 1
ATOM 2266 C CA . LEU B 1 144 ? 5.609 13.375 27.016 1 97 144 LEU B CA 1
ATOM 2267 C C . LEU B 1 144 ? 6.152 14.391 28.016 1 97 144 LEU B C 1
ATOM 2269 O O . LEU B 1 144 ? 5.855 14.312 29.219 1 97 144 LEU B O 1
ATOM 2273 N N . LYS B 1 145 ? 6.82 15.438 27.578 1 96.75 145 LYS B N 1
ATOM 2274 C CA . LYS B 1 145 ? 7.402 16.469 28.438 1 96.75 145 LYS B CA 1
ATOM 2275 C C . LYS B 1 145 ? 6.531 17.719 28.484 1 96.75 145 LYS B C 1
ATOM 2277 O O . LYS B 1 145 ? 6.805 18.641 29.234 1 96.75 145 LYS B O 1
ATOM 2282 N N . ALA B 1 146 ? 5.543 17.766 27.766 1 90.94 146 ALA B N 1
ATOM 2283 C CA . ALA B 1 146 ? 4.68 18.953 27.703 1 90.94 146 ALA B CA 1
ATOM 2284 C C . ALA B 1 146 ? 3.68 18.969 28.859 1 90.94 146 ALA B C 1
ATOM 2286 O O . ALA B 1 146 ? 3.27 17.906 29.344 1 90.94 146 ALA B O 1
#

Nearest PDB structures (foldseek):
  4jrz-assembly1_A  TM=9.544E-01  e=4.176E-05  Homo sapiens
  2uui-assembly1_A-3  TM=9.548E-01  e=4.176E-05  Homo sapiens
  3leo-assembly1_A  TM=9.526E-01  e=4.836E-05  Homo sapiens
  3hkk-assembly1_A  TM=9.506E-01  e=5.333E-05  Homo sapiens
  5vy8-assembly1_E  TM=3.141E-01  e=4.072E+00  Saccharomyces cerevisiae S288C

Sequence (292 aa):
MSGIVELLPKEYGYILLNLVAYCFLNIYMQIQVGRARKKYRVSYPTLYATEADTKDFKLFNCVQRGHQNSLETLPIFFVLMVVGGLKHPLICSGLGLGYTVSRFFYFTGYSSGDPKGRLPIGGLNSIAIIGLILVNLTFGVSLLKAMSGIVELLPKEYGYILLNLVAYCFLNIYMQIQVGRARKKYRVSYPTLYATEADTKDFKLFNCVQRGHQNSLETLPIFFVLMVVGGLKHPLICSGLGLGYTVSRFFYFTGYSSGDPKGRLPIGGLNSIAIIGLILVNLTFGVSLLKA